Protein AF-A0AAE9WNN3-F1 (afdb_monomer_lite)

Radius of gyration: 41.86 Å; chains: 1; bounding box: 76×60×155 Å

pLDDT: mean 70.86, std 25.87, range [23.95, 97.44]

Structure (mmCIF, N/CA/C/O backbone):
data_AF-A0AAE9WNN3-F1
#
_entry.id   AF-A0AAE9WNN3-F1
#
loop_
_atom_site.group_PDB
_atom_site.id
_atom_site.type_symbol
_atom_site.label_atom_id
_atom_site.label_alt_id
_atom_site.label_comp_id
_atom_site.label_asym_id
_atom_site.label_entity_id
_atom_site.label_seq_id
_atom_site.pdbx_PDB_ins_code
_atom_site.Cartn_x
_atom_site.Cartn_y
_atom_site.Cartn_z
_atom_site.occupancy
_atom_site.B_iso_or_equiv
_atom_site.auth_seq_id
_atom_site.auth_comp_id
_atom_site.auth_asym_id
_atom_site.auth_atom_id
_atom_site.pdbx_PDB_model_num
ATOM 1 N N . MET A 1 1 ? -3.039 -11.427 8.415 1.00 37.22 1 MET A N 1
ATOM 2 C CA . MET A 1 1 ? -2.275 -11.198 7.172 1.00 37.22 1 MET A CA 1
ATOM 3 C C . MET A 1 1 ? -2.710 -12.258 6.182 1.00 37.22 1 MET A C 1
ATOM 5 O O . MET A 1 1 ? -2.437 -13.421 6.454 1.00 37.22 1 MET A O 1
ATOM 9 N N . PRO A 1 2 ? -3.462 -11.929 5.120 1.00 38.78 2 PRO A N 1
ATOM 10 C CA . PRO A 1 2 ? -3.625 -12.896 4.052 1.00 38.78 2 PRO A CA 1
ATOM 11 C C . PRO A 1 2 ? -2.229 -13.141 3.484 1.00 38.78 2 PRO A C 1
ATOM 13 O O . PRO A 1 2 ? -1.501 -12.186 3.206 1.00 38.78 2 PRO A O 1
ATOM 16 N N . GLU A 1 3 ? -1.847 -14.411 3.399 1.00 30.42 3 GLU A N 1
ATOM 17 C CA . GLU A 1 3 ? -0.660 -14.844 2.674 1.00 30.42 3 GLU A CA 1
ATOM 18 C C . GLU A 1 3 ? -0.606 -14.082 1.357 1.00 30.42 3 GLU A C 1
ATOM 20 O O . GLU A 1 3 ? -1.623 -13.949 0.665 1.00 30.42 3 GLU A O 1
ATOM 25 N N . SER A 1 4 ? 0.569 -13.538 1.067 1.00 36.25 4 SER A N 1
ATOM 26 C CA . SER A 1 4 ? 0.931 -12.876 -0.172 1.00 36.25 4 SER A CA 1
ATOM 27 C C . SER A 1 4 ? 0.688 -13.829 -1.341 1.00 36.25 4 SER A C 1
ATOM 29 O O . SER A 1 4 ? 1.598 -14.415 -1.919 1.00 36.25 4 SER A O 1
ATOM 31 N N . LYS A 1 5 ? -0.578 -13.938 -1.755 1.00 40.06 5 LYS A N 1
ATOM 32 C CA . LYS A 1 5 ? -0.954 -14.191 -3.134 1.00 40.06 5 LYS A CA 1
ATOM 33 C C . LYS A 1 5 ? -0.531 -12.941 -3.882 1.00 40.06 5 LYS A C 1
ATOM 35 O O . LYS A 1 5 ? -1.346 -12.069 -4.172 1.00 40.06 5 LYS A O 1
ATOM 40 N N . ILE A 1 6 ? 0.782 -12.867 -4.112 1.00 42.00 6 ILE A N 1
ATOM 41 C CA . ILE A 1 6 ? 1.395 -12.254 -5.281 1.00 42.00 6 ILE A CA 1
ATOM 42 C C . ILE A 1 6 ? 0.347 -12.396 -6.368 1.00 42.00 6 ILE A C 1
ATOM 44 O O . ILE A 1 6 ? -0.027 -13.528 -6.697 1.00 42.00 6 ILE A O 1
ATOM 48 N N . ILE A 1 7 ? -0.212 -11.276 -6.830 1.00 48.41 7 ILE A N 1
ATOM 49 C CA . ILE A 1 7 ? -1.030 -11.308 -8.035 1.00 48.41 7 ILE A CA 1
ATOM 50 C C . ILE A 1 7 ? -0.127 -12.009 -9.038 1.00 48.41 7 ILE A C 1
ATOM 52 O O . ILE A 1 7 ? 0.974 -11.526 -9.303 1.00 48.41 7 ILE A O 1
ATOM 56 N N . LEU A 1 8 ? -0.504 -13.231 -9.417 1.00 41.16 8 LEU A N 1
ATOM 57 C CA . LEU A 1 8 ? 0.360 -14.173 -10.107 1.00 41.16 8 LEU A CA 1
ATOM 58 C C . LEU A 1 8 ? 0.548 -13.656 -11.536 1.00 41.16 8 LEU A C 1
ATOM 60 O O . LEU A 1 8 ? -0.051 -14.150 -12.476 1.00 41.16 8 LEU A O 1
ATOM 64 N N . TRP A 1 9 ? 1.382 -12.632 -11.685 1.00 46.09 9 TRP A N 1
ATOM 65 C CA . TRP A 1 9 ? 1.934 -12.150 -12.945 1.00 46.09 9 TRP A CA 1
ATOM 66 C C . TRP A 1 9 ? 3.187 -12.950 -13.318 1.00 46.09 9 TRP A C 1
ATOM 68 O O . TRP A 1 9 ? 3.919 -12.598 -14.243 1.00 46.09 9 TRP A O 1
ATOM 78 N N . LYS A 1 10 ? 3.459 -14.044 -12.593 1.00 41.94 10 LYS A N 1
ATOM 79 C CA . LYS A 1 10 ? 4.465 -15.011 -13.002 1.00 41.94 10 LYS A CA 1
ATOM 80 C C . LYS A 1 10 ? 3.947 -15.790 -14.208 1.00 41.94 10 LYS A C 1
ATOM 82 O O . LYS A 1 10 ? 2.967 -16.515 -14.108 1.00 41.94 10 LYS A O 1
ATOM 87 N N . GLN A 1 11 ? 4.746 -15.675 -15.267 1.00 45.66 11 GLN A N 1
ATOM 88 C CA . GLN A 1 11 ? 4.836 -16.502 -16.470 1.00 45.66 11 GLN A CA 1
ATOM 89 C C . GLN A 1 11 ? 3.909 -16.157 -17.640 1.00 45.66 11 GLN A C 1
ATOM 91 O O . GLN A 1 11 ? 2.820 -16.693 -17.792 1.00 45.66 11 GLN A O 1
ATOM 96 N N . LYS A 1 12 ? 4.500 -15.471 -18.620 1.00 31.02 12 LYS A N 1
ATOM 97 C CA . LYS A 1 12 ? 5.012 -16.177 -19.802 1.00 31.02 12 LYS A CA 1
ATOM 98 C C . LYS A 1 12 ? 6.219 -15.422 -20.345 1.00 31.02 12 LYS A C 1
ATOM 100 O O . LYS A 1 12 ? 6.122 -14.250 -20.691 1.00 31.02 12 LYS A O 1
ATOM 105 N N . GLY A 1 13 ? 7.373 -16.083 -20.358 1.00 42.28 13 GLY A N 1
ATOM 106 C CA . GLY A 1 13 ? 8.464 -15.656 -21.216 1.00 42.28 13 GLY A CA 1
ATOM 107 C C . GLY A 1 13 ? 8.004 -15.854 -22.651 1.00 42.28 13 GLY A C 1
ATOM 108 O O . GLY A 1 13 ? 7.978 -16.980 -23.133 1.00 42.28 13 GLY A O 1
ATOM 109 N N . GLU A 1 14 ? 7.607 -14.775 -23.308 1.00 36.25 14 GLU A N 1
ATOM 110 C CA . GLU A 1 14 ? 7.556 -14.730 -24.761 1.00 36.25 14 GLU A CA 1
ATOM 111 C C . GLU A 1 14 ? 8.888 -14.153 -25.226 1.00 36.25 14 GLU A C 1
ATOM 113 O O . GLU A 1 14 ? 9.045 -12.961 -25.471 1.00 36.25 14 GLU A O 1
ATOM 118 N N . HIS A 1 15 ? 9.876 -15.045 -25.315 1.00 42.03 15 HIS A N 1
ATOM 119 C CA . HIS A 1 15 ? 10.872 -14.937 -26.369 1.00 42.03 15 HIS A CA 1
ATOM 120 C C . HIS A 1 15 ? 10.128 -15.106 -27.698 1.00 42.03 15 HIS A C 1
ATOM 122 O O . HIS A 1 15 ? 9.951 -16.218 -28.185 1.00 42.03 15 HIS A O 1
ATOM 128 N N . SER A 1 16 ? 9.632 -13.999 -28.237 1.00 40.62 16 SER A N 1
ATOM 129 C CA . SER A 1 16 ? 9.259 -13.860 -29.640 1.00 40.62 16 SER A CA 1
ATOM 130 C C . SER A 1 16 ? 9.224 -12.370 -29.954 1.00 40.62 16 SER A C 1
ATOM 132 O O . SER A 1 16 ? 8.192 -11.712 -29.856 1.00 40.62 16 SER A O 1
ATOM 134 N N . ASP A 1 17 ? 10.389 -11.825 -30.286 1.00 46.75 17 ASP A N 1
ATOM 135 C CA . ASP A 1 17 ? 10.541 -10.450 -30.771 1.00 46.75 17 ASP A CA 1
ATOM 136 C C . ASP A 1 17 ? 10.060 -10.274 -32.233 1.00 46.75 17 ASP A C 1
ATOM 138 O O . ASP A 1 17 ? 10.259 -9.207 -32.808 1.00 46.75 17 ASP A O 1
ATOM 142 N N . ASP A 1 18 ? 9.403 -11.271 -32.839 1.00 47.91 18 ASP A N 1
ATOM 143 C CA . ASP A 1 18 ? 9.311 -11.373 -34.304 1.00 47.91 18 ASP A CA 1
ATOM 144 C C . ASP A 1 18 ? 7.906 -11.225 -34.929 1.00 47.91 18 ASP A C 1
ATOM 146 O O . ASP A 1 18 ? 7.821 -11.297 -36.148 1.00 47.91 18 ASP A O 1
ATOM 150 N N . ASP A 1 19 ? 6.826 -10.958 -34.183 1.00 42.69 19 ASP A N 1
ATOM 151 C CA . ASP A 1 19 ? 5.477 -10.855 -34.789 1.00 42.69 19 ASP A CA 1
ATOM 152 C C . ASP A 1 19 ? 4.713 -9.594 -34.359 1.00 42.69 19 ASP A C 1
ATOM 154 O O . ASP A 1 19 ? 3.797 -9.628 -33.543 1.00 42.69 19 ASP A O 1
ATOM 158 N N . MET A 1 20 ? 5.099 -8.445 -34.915 1.00 44.50 20 MET A N 1
ATOM 159 C CA . MET A 1 20 ? 4.196 -7.301 -35.085 1.00 44.50 20 MET A CA 1
ATOM 160 C C . MET A 1 20 ? 4.591 -6.570 -36.369 1.00 44.50 20 MET A C 1
ATOM 162 O O . MET A 1 20 ? 5.612 -5.882 -36.409 1.00 44.50 20 MET A O 1
ATOM 166 N N . THR A 1 21 ? 3.783 -6.755 -37.412 1.00 45.88 21 THR A N 1
ATOM 167 C CA . THR A 1 21 ? 3.881 -6.093 -38.718 1.00 45.88 21 THR A CA 1
ATOM 168 C C . THR A 1 21 ? 3.960 -4.572 -38.566 1.00 45.88 21 THR A C 1
ATOM 170 O O . THR A 1 21 ? 3.219 -3.973 -37.788 1.00 45.88 21 THR A O 1
ATOM 173 N N . ASP A 1 22 ? 4.893 -3.953 -39.293 1.00 49.28 22 ASP A N 1
ATOM 174 C CA . ASP A 1 22 ? 5.225 -2.522 -39.198 1.00 49.28 22 ASP A CA 1
ATOM 175 C C . ASP A 1 22 ? 4.273 -1.611 -40.005 1.00 49.28 22 ASP A C 1
ATOM 177 O O . ASP A 1 22 ? 4.453 -0.391 -40.023 1.00 49.28 22 ASP A O 1
ATOM 181 N N . ASP A 1 23 ? 3.234 -2.183 -40.612 1.00 51.59 23 ASP A N 1
ATOM 182 C CA . ASP A 1 23 ? 2.330 -1.487 -41.523 1.00 51.59 23 ASP A CA 1
ATOM 183 C C . ASP A 1 23 ? 1.044 -1.069 -40.817 1.00 51.59 23 ASP A C 1
ATOM 185 O O . ASP A 1 23 ? 0.060 -1.796 -40.787 1.00 51.59 23 ASP A O 1
ATOM 189 N N . GLU A 1 24 ? 1.119 0.103 -40.198 1.00 47.78 24 GLU A N 1
ATOM 190 C CA . GLU A 1 24 ? 0.079 1.135 -40.120 1.00 47.78 24 GLU A CA 1
ATOM 191 C C . GLU A 1 24 ? 0.526 2.082 -39.012 1.00 47.78 24 GLU A C 1
ATOM 193 O O . GLU A 1 24 ? 0.551 1.699 -37.852 1.00 47.78 24 GLU A O 1
ATOM 198 N N . TYR A 1 25 ? 1.009 3.272 -39.367 1.00 45.59 25 TYR A N 1
ATOM 199 C CA . TYR A 1 25 ? 0.773 4.529 -38.643 1.00 45.59 25 TYR A CA 1
ATOM 200 C C . TYR A 1 25 ? 1.634 5.626 -39.277 1.00 45.59 25 TYR A C 1
ATOM 202 O O . TYR A 1 25 ? 2.859 5.658 -39.103 1.00 45.59 25 TYR A O 1
ATOM 210 N N . SER A 1 26 ? 0.955 6.511 -40.007 1.00 50.31 26 SER A N 1
ATOM 211 C CA . SER A 1 26 ? 1.436 7.834 -40.395 1.00 50.31 26 SER A CA 1
ATOM 212 C C . SER A 1 26 ? 1.225 8.764 -39.200 1.00 50.31 26 SER A C 1
ATOM 214 O O . SER A 1 26 ? 0.085 9.093 -38.892 1.00 50.31 26 SER A O 1
ATOM 216 N N . ASP A 1 27 ? 2.302 9.133 -38.505 1.00 42.81 27 ASP A N 1
ATOM 217 C CA . ASP A 1 27 ? 2.284 10.181 -37.474 1.00 42.81 27 ASP A CA 1
ATOM 218 C C . ASP A 1 27 ? 2.856 11.459 -38.100 1.00 42.81 27 ASP A C 1
ATOM 220 O O . ASP A 1 27 ? 4.075 11.615 -38.215 1.00 42.81 27 ASP A O 1
ATOM 224 N N . GLU A 1 28 ? 1.966 12.363 -38.504 1.00 45.06 28 GLU A N 1
ATOM 225 C CA . GLU A 1 28 ? 2.251 13.795 -38.530 1.00 45.06 28 GLU A CA 1
ATOM 226 C C . GLU A 1 28 ? 1.996 14.328 -37.118 1.00 45.06 28 GLU A C 1
ATOM 228 O O . GLU A 1 28 ? 0.873 14.698 -36.807 1.00 45.06 28 GLU A O 1
ATOM 233 N N . GLU A 1 29 ? 3.012 14.355 -36.252 1.00 40.06 29 GLU A N 1
ATOM 234 C CA . GLU A 1 29 ? 3.011 15.310 -35.139 1.00 40.06 29 GLU A CA 1
ATOM 235 C C . GLU A 1 29 ? 4.396 15.931 -34.943 1.00 40.06 29 GLU A C 1
ATOM 237 O O . GLU A 1 29 ? 5.437 15.272 -34.846 1.00 40.06 29 GLU A O 1
ATOM 242 N N . GLU A 1 30 ? 4.339 17.255 -34.954 1.00 38.00 30 GLU A N 1
ATOM 243 C CA . GLU A 1 30 ? 5.387 18.254 -34.990 1.00 38.00 30 GLU A CA 1
ATOM 244 C C . GLU A 1 30 ? 6.119 18.326 -33.640 1.00 38.00 30 GLU A C 1
ATOM 246 O O . GLU A 1 30 ? 5.523 18.337 -32.562 1.00 38.00 30 GLU A O 1
ATOM 251 N N . TYR A 1 31 ? 7.450 18.336 -33.691 1.00 38.28 31 TYR A N 1
ATOM 252 C CA . TYR A 1 31 ? 8.300 18.468 -32.513 1.00 38.28 31 TYR A CA 1
ATOM 253 C C . TYR A 1 31 ? 8.299 19.921 -32.023 1.00 38.28 31 TYR A C 1
ATOM 255 O O . TYR A 1 31 ? 9.029 20.746 -32.570 1.00 38.28 31 TYR A O 1
ATOM 263 N N . ASN A 1 32 ? 7.590 20.211 -30.933 1.00 31.86 32 ASN A N 1
ATOM 264 C CA . ASN A 1 32 ? 7.897 21.389 -30.123 1.00 31.86 32 ASN A CA 1
ATOM 265 C C . ASN A 1 32 ? 9.120 21.086 -29.247 1.00 31.86 32 ASN A C 1
ATOM 267 O O . ASN A 1 32 ? 9.051 20.345 -28.265 1.00 31.86 32 ASN A O 1
ATOM 271 N N . ASN A 1 33 ? 10.265 21.629 -29.664 1.00 42.62 33 ASN A N 1
ATOM 272 C CA . ASN A 1 33 ? 11.444 21.794 -28.823 1.00 42.62 33 ASN A CA 1
ATOM 273 C C . ASN A 1 33 ? 11.214 23.016 -27.933 1.00 42.62 33 ASN A C 1
ATOM 275 O O . ASN A 1 33 ? 11.312 24.133 -28.430 1.00 42.62 33 ASN A O 1
ATOM 279 N N . GLU A 1 34 ? 10.993 22.816 -26.637 1.00 36.84 34 GLU A N 1
ATOM 280 C CA . GLU A 1 34 ? 11.201 23.881 -25.658 1.00 36.84 34 GLU A CA 1
ATOM 281 C C . GLU A 1 34 ? 12.111 23.403 -24.520 1.00 36.84 34 GLU A C 1
ATOM 283 O O . GLU A 1 34 ? 11.857 22.408 -23.840 1.00 36.84 34 GLU A O 1
ATOM 288 N N . GLU A 1 35 ? 13.198 24.168 -24.415 1.00 34.19 35 GLU A N 1
ATOM 289 C CA . GLU A 1 35 ? 13.998 24.512 -23.242 1.00 34.19 35 GLU A CA 1
ATOM 290 C C . GLU A 1 35 ? 14.939 23.462 -22.632 1.00 34.19 35 GLU A C 1
ATOM 292 O O . GLU A 1 35 ? 14.632 22.685 -21.724 1.00 34.19 35 GLU A O 1
ATOM 297 N N . ASP A 1 36 ? 16.183 23.566 -23.115 1.00 40.50 36 ASP A N 1
ATOM 298 C CA . ASP A 1 36 ? 17.403 23.408 -22.331 1.00 40.50 36 ASP A CA 1
ATOM 299 C C . ASP A 1 36 ? 17.284 24.120 -20.974 1.00 40.50 36 ASP A C 1
ATOM 301 O O . ASP A 1 36 ? 17.241 25.344 -20.876 1.00 40.50 36 ASP A O 1
ATOM 305 N N . SER A 1 37 ? 17.318 23.328 -19.908 1.00 36.72 37 SER A N 1
ATOM 306 C CA . SER A 1 37 ? 17.833 23.765 -18.617 1.00 36.72 37 SER A CA 1
ATOM 307 C C . SER A 1 37 ? 18.947 22.797 -18.239 1.00 36.72 37 SER A C 1
ATOM 309 O O . SER A 1 37 ? 18.719 21.623 -17.919 1.00 36.72 37 SER A O 1
ATOM 311 N N . GLU A 1 38 ? 20.173 23.293 -18.380 1.00 35.81 38 GLU A N 1
ATOM 312 C CA . GLU A 1 38 ? 21.396 22.670 -17.902 1.00 35.81 38 GLU A CA 1
ATOM 313 C C . GLU A 1 38 ? 21.318 22.540 -16.377 1.00 35.81 38 GLU A C 1
ATOM 315 O O . GLU A 1 38 ? 21.433 23.513 -15.643 1.00 35.81 38 GLU A O 1
ATOM 320 N N . ASN A 1 39 ? 21.120 21.315 -15.895 1.00 31.59 39 ASN A N 1
ATOM 321 C CA . ASN A 1 39 ? 21.570 20.924 -14.566 1.00 31.59 39 ASN A CA 1
ATOM 322 C C . ASN A 1 39 ? 22.579 19.796 -14.770 1.00 31.59 39 ASN A C 1
ATOM 324 O O . ASN A 1 39 ? 22.235 18.612 -14.852 1.00 31.59 39 ASN A O 1
ATOM 328 N N . GLU A 1 40 ? 23.828 20.212 -14.950 1.00 32.34 40 GLU A N 1
ATOM 329 C CA . GLU A 1 40 ? 25.012 19.369 -14.921 1.00 32.34 40 GLU A CA 1
ATOM 330 C C . GLU A 1 40 ? 25.217 18.913 -13.471 1.00 32.34 40 GLU A C 1
ATOM 332 O O . GLU A 1 40 ? 25.588 19.692 -12.600 1.00 32.34 40 GLU A O 1
ATOM 337 N N . TYR A 1 41 ? 24.892 17.652 -13.187 1.00 33.34 41 TYR A N 1
ATOM 338 C CA . TYR A 1 41 ? 25.279 17.014 -11.932 1.00 33.34 41 TYR A CA 1
ATOM 339 C C . TYR A 1 41 ? 26.621 16.327 -12.185 1.00 33.34 41 TYR A C 1
ATOM 341 O O . TYR A 1 41 ? 26.678 15.304 -12.876 1.00 33.34 41 TYR A O 1
ATOM 349 N N . THR A 1 42 ? 27.696 16.938 -11.694 1.00 32.66 42 THR A N 1
ATOM 350 C CA . THR A 1 42 ? 29.038 16.358 -11.654 1.00 32.66 42 THR A CA 1
ATOM 351 C C . THR A 1 42 ? 29.102 15.293 -10.562 1.00 32.66 42 THR A C 1
ATOM 353 O O . THR A 1 42 ? 28.654 15.504 -9.439 1.00 32.66 42 THR A O 1
ATOM 356 N N . ASP A 1 43 ? 29.620 14.125 -10.929 1.00 33.59 43 ASP A N 1
ATOM 357 C CA . ASP A 1 43 ? 29.917 13.014 -10.026 1.00 33.59 43 ASP A CA 1
ATOM 358 C C . ASP A 1 43 ? 31.319 13.277 -9.448 1.00 33.59 43 ASP A C 1
ATOM 360 O O . ASP A 1 43 ? 32.318 13.162 -10.164 1.00 33.59 43 ASP A O 1
ATOM 364 N N . ASP A 1 44 ? 31.378 13.743 -8.199 1.00 31.97 44 ASP A N 1
ATOM 365 C CA . ASP A 1 44 ? 32.619 14.037 -7.479 1.00 31.97 44 ASP A CA 1
ATOM 366 C C . ASP A 1 44 ? 33.314 12.737 -7.045 1.00 31.97 44 ASP A C 1
ATOM 368 O O . ASP A 1 44 ? 32.885 12.089 -6.093 1.00 31.97 44 ASP A O 1
ATOM 372 N N . GLU A 1 45 ? 34.440 12.397 -7.685 1.00 34.78 45 GLU A N 1
ATOM 373 C CA . GLU A 1 45 ? 35.505 11.600 -7.056 1.00 34.78 45 GLU A CA 1
ATOM 374 C C . GLU A 1 45 ? 36.883 11.865 -7.718 1.00 34.78 45 GLU A C 1
ATOM 376 O O . GLU A 1 45 ? 37.245 11.269 -8.730 1.00 34.78 45 GLU A O 1
ATOM 381 N N . ILE A 1 46 ? 37.603 12.842 -7.143 1.00 31.89 46 ILE A N 1
ATOM 382 C CA . ILE A 1 46 ? 39.054 12.913 -6.842 1.00 31.89 46 ILE A CA 1
ATOM 383 C C . ILE A 1 46 ? 40.055 12.391 -7.906 1.00 31.89 46 ILE A C 1
ATOM 385 O O . ILE A 1 46 ? 40.222 11.183 -8.042 1.00 31.89 46 ILE A O 1
ATOM 389 N N . THR A 1 47 ? 40.836 13.296 -8.528 1.00 32.00 47 THR A N 1
ATOM 390 C CA . THR A 1 47 ? 42.235 13.616 -8.120 1.00 32.00 47 THR A CA 1
ATOM 391 C C . THR A 1 47 ? 42.735 14.916 -8.769 1.00 32.00 47 THR A C 1
ATOM 393 O O . THR A 1 47 ? 42.625 15.112 -9.979 1.00 32.00 47 THR A O 1
ATOM 396 N N . GLU A 1 48 ? 43.325 15.784 -7.945 1.00 33.03 48 GLU A N 1
ATOM 397 C CA . GLU A 1 48 ? 44.188 16.901 -8.339 1.00 33.03 48 GLU A CA 1
ATOM 398 C C . GLU A 1 48 ? 45.410 16.397 -9.126 1.00 33.03 48 GLU A C 1
ATOM 400 O O . GLU A 1 48 ? 45.988 15.370 -8.773 1.00 33.03 48 GLU A O 1
ATOM 405 N N . GLN A 1 49 ? 45.822 17.115 -10.175 1.00 27.61 49 GLN A N 1
ATOM 406 C CA . GLN A 1 49 ? 47.051 17.928 -10.196 1.00 27.61 49 GLN A CA 1
ATOM 407 C C . GLN A 1 49 ? 47.490 18.240 -11.646 1.00 27.61 49 GLN A C 1
ATOM 409 O O . GLN A 1 49 ? 47.432 17.402 -12.541 1.00 27.61 49 GLN A O 1
ATOM 414 N N . ASP A 1 50 ? 47.990 19.465 -11.801 1.00 28.62 50 ASP A N 1
ATOM 415 C CA . ASP A 1 50 ? 48.916 19.966 -12.822 1.00 28.62 50 ASP A CA 1
ATOM 416 C C . ASP A 1 50 ? 48.422 20.502 -14.183 1.00 28.62 50 ASP A C 1
ATOM 418 O O . ASP A 1 50 ? 48.314 19.822 -15.197 1.00 28.62 50 ASP A O 1
ATOM 422 N N . THR A 1 51 ? 48.163 21.815 -14.140 1.00 26.92 51 THR A N 1
ATOM 423 C CA . THR A 1 51 ? 48.940 22.902 -14.772 1.00 26.92 51 THR A CA 1
ATOM 424 C C . THR A 1 51 ? 49.177 22.949 -16.296 1.00 26.92 51 THR A C 1
ATOM 426 O O . THR A 1 51 ? 49.703 22.044 -16.932 1.00 26.92 51 THR A O 1
ATOM 429 N N . ARG A 1 52 ? 48.951 24.186 -16.779 1.00 30.75 52 ARG A N 1
ATOM 430 C CA . ARG A 1 52 ? 49.608 24.936 -17.870 1.00 30.75 52 ARG A CA 1
ATOM 431 C C . ARG A 1 52 ? 49.002 24.939 -19.282 1.00 30.75 52 ARG A C 1
ATOM 433 O O . ARG A 1 52 ? 49.139 24.019 -20.073 1.00 30.75 52 ARG A O 1
ATOM 440 N N . GLU A 1 53 ? 48.430 26.116 -19.552 1.00 26.27 53 GLU A N 1
ATOM 441 C CA . GLU A 1 53 ? 48.868 27.082 -20.575 1.00 26.27 53 GLU A CA 1
ATOM 442 C C . GLU A 1 53 ? 48.661 26.752 -22.065 1.00 26.27 53 GLU A C 1
ATOM 444 O O . GLU A 1 53 ? 49.386 25.994 -22.696 1.00 26.27 53 GLU A O 1
ATOM 449 N N . ASP A 1 54 ? 47.740 27.547 -22.616 1.00 25.83 54 ASP A N 1
ATOM 450 C CA . ASP A 1 54 ? 47.967 28.472 -23.728 1.00 25.83 54 ASP A CA 1
ATOM 451 C C . ASP A 1 54 ? 47.843 28.038 -25.200 1.00 25.83 54 ASP A C 1
ATOM 453 O O . ASP A 1 54 ? 48.559 27.199 -25.735 1.00 25.83 54 ASP A O 1
ATOM 457 N N . LYS A 1 55 ? 47.044 28.891 -25.864 1.00 30.23 55 LYS A N 1
ATOM 458 C CA . LYS A 1 55 ? 47.151 29.425 -27.233 1.00 30.23 55 LYS A CA 1
ATOM 459 C C . LYS A 1 55 ? 46.453 28.659 -28.362 1.00 30.23 55 LYS A C 1
ATOM 461 O O . LYS A 1 55 ? 46.972 27.740 -28.978 1.00 30.23 55 LYS A O 1
ATOM 466 N N . ASN A 1 56 ? 45.267 29.189 -28.682 1.00 27.75 56 ASN A N 1
ATOM 467 C CA . ASN A 1 56 ? 44.931 29.817 -29.969 1.00 27.75 56 ASN A CA 1
ATOM 468 C C . ASN A 1 56 ? 45.726 29.351 -31.201 1.00 27.75 56 ASN A C 1
ATOM 470 O O . ASN A 1 56 ? 46.910 29.649 -31.295 1.00 27.75 56 ASN A O 1
ATOM 474 N N . LEU A 1 57 ? 45.019 28.886 -32.238 1.00 28.98 57 LEU A N 1
ATOM 475 C CA . LEU A 1 57 ? 44.991 29.601 -33.522 1.00 28.98 57 LEU A CA 1
ATOM 476 C C . LEU A 1 57 ? 43.823 29.124 -34.408 1.00 28.98 57 LEU A C 1
ATOM 478 O O . LEU A 1 57 ? 43.665 27.944 -34.708 1.00 28.98 57 LEU A O 1
ATOM 482 N N . ILE A 1 58 ? 42.999 30.091 -34.810 1.00 27.12 58 ILE A N 1
ATOM 483 C CA . ILE A 1 58 ? 41.939 30.009 -35.821 1.00 27.12 58 ILE A CA 1
ATOM 484 C C . ILE A 1 58 ? 42.529 30.377 -37.195 1.00 27.12 58 ILE A C 1
ATOM 486 O O . ILE A 1 58 ? 43.513 31.109 -37.264 1.00 27.12 58 ILE A O 1
ATOM 490 N N . SER A 1 59 ? 41.801 29.979 -38.249 1.00 26.45 59 SER A N 1
ATOM 491 C CA . SER A 1 59 ? 41.757 30.478 -39.645 1.00 26.45 59 SER A CA 1
ATOM 492 C C . SER A 1 59 ? 42.533 29.631 -40.665 1.00 26.45 59 SER A C 1
ATOM 494 O O . SER A 1 59 ? 43.726 29.410 -40.529 1.00 26.45 59 SER A O 1
ATOM 496 N N . LYS A 1 60 ? 41.819 28.920 -41.563 1.00 25.03 60 LYS A N 1
ATOM 497 C CA . LYS A 1 60 ? 41.299 29.372 -42.887 1.00 25.03 60 LYS A CA 1
ATOM 498 C C . LYS A 1 60 ? 42.482 29.742 -43.804 1.00 25.03 60 LYS A C 1
ATOM 500 O O . LYS A 1 60 ? 43.349 30.491 -43.402 1.00 25.03 60 LYS A O 1
ATOM 505 N N . THR A 1 61 ? 42.609 29.303 -45.055 1.00 23.95 61 THR A N 1
ATOM 506 C CA . THR A 1 61 ? 41.612 29.170 -46.128 1.00 23.95 61 THR A CA 1
ATOM 507 C C . THR A 1 61 ? 42.311 28.654 -47.396 1.00 23.95 61 THR A C 1
ATOM 509 O O . THR A 1 61 ? 43.526 28.787 -47.516 1.00 23.95 61 THR A O 1
ATOM 512 N N . SER A 1 62 ? 41.491 28.296 -48.397 1.00 24.14 62 SER A N 1
ATOM 513 C CA . SER A 1 62 ? 41.790 28.292 -49.846 1.00 24.14 62 SER A CA 1
ATOM 514 C C . SER A 1 62 ? 42.482 27.015 -50.368 1.00 24.14 62 SER A C 1
ATOM 516 O O . SER A 1 62 ? 43.278 26.414 -49.670 1.00 24.14 62 SER A O 1
ATOM 518 N N . SER A 1 63 ? 42.249 26.503 -51.577 1.00 24.91 63 SER A N 1
ATOM 519 C CA . SER A 1 63 ? 41.373 26.894 -52.681 1.00 24.91 63 SER A CA 1
ATOM 520 C C . SER A 1 63 ? 41.512 25.841 -53.799 1.00 24.91 63 SER A C 1
ATOM 522 O O . SER A 1 63 ? 42.621 25.522 -54.213 1.00 24.91 63 SER A O 1
ATOM 524 N N . SER A 1 64 ? 40.373 25.455 -54.382 1.00 25.61 64 SER A N 1
ATOM 525 C CA . SER A 1 64 ? 40.159 25.194 -55.818 1.00 25.61 64 SER A CA 1
ATOM 526 C C . SER A 1 64 ? 40.508 23.847 -56.486 1.00 25.61 64 SER A C 1
ATOM 528 O O . SER A 1 64 ? 41.579 23.278 -56.326 1.00 25.61 64 SER A O 1
ATOM 530 N N . LYS A 1 65 ? 39.586 23.518 -57.413 1.00 28.53 65 LYS A N 1
ATOM 531 C CA . LYS A 1 65 ? 39.744 22.882 -58.740 1.00 28.53 65 LYS A CA 1
ATOM 532 C C . LYS A 1 65 ? 39.488 21.369 -58.909 1.00 28.53 65 LYS A C 1
ATOM 534 O O . LYS A 1 65 ? 40.390 20.564 -59.046 1.00 28.53 65 LYS A O 1
ATOM 539 N N . SER A 1 66 ? 38.203 21.090 -59.166 1.00 25.44 66 SER A N 1
ATOM 540 C CA . SER A 1 66 ? 37.638 20.760 -60.498 1.00 25.44 66 SER A CA 1
ATOM 541 C C . SER A 1 66 ? 37.738 19.342 -61.102 1.00 25.44 66 SER A C 1
ATOM 543 O O . SER A 1 66 ? 38.817 18.782 -61.225 1.00 25.44 66 SER A O 1
ATOM 545 N N . LYS A 1 67 ? 36.588 18.960 -61.700 1.00 29.25 67 LYS A N 1
ATOM 546 C CA . LYS A 1 67 ? 36.311 18.043 -62.840 1.00 29.25 67 LYS A CA 1
ATOM 547 C C . LYS A 1 67 ? 35.868 16.593 -62.555 1.00 29.25 67 LYS A C 1
ATOM 549 O O . LYS A 1 67 ? 36.647 15.657 -62.579 1.00 29.25 67 LYS A O 1
ATOM 554 N N . LYS A 1 68 ? 34.542 16.445 -62.413 1.00 25.98 68 LYS A N 1
ATOM 555 C CA . LYS A 1 68 ? 33.588 15.783 -63.342 1.00 25.98 68 LYS A CA 1
ATOM 556 C C . LYS A 1 68 ? 34.145 14.693 -64.284 1.00 25.98 68 LYS A C 1
ATOM 558 O O . LYS A 1 68 ? 34.863 15.033 -65.214 1.00 25.98 68 LYS A O 1
ATOM 563 N N . THR A 1 69 ? 33.621 13.467 -64.178 1.00 26.41 69 THR A N 1
ATOM 564 C CA . THR A 1 69 ? 33.094 12.677 -65.314 1.00 26.41 69 THR A CA 1
ATOM 565 C C . THR A 1 69 ? 32.005 11.708 -64.836 1.00 26.41 69 THR A C 1
ATOM 567 O O . THR A 1 69 ? 32.029 11.209 -63.717 1.00 26.41 69 THR A O 1
ATOM 570 N N . VAL A 1 70 ? 31.014 11.538 -65.706 1.00 27.70 70 VAL A N 1
ATOM 571 C CA . VAL A 1 70 ? 29.808 10.708 -65.624 1.00 27.70 70 VAL A CA 1
ATOM 572 C C . VAL A 1 70 ? 29.988 9.569 -66.628 1.00 27.70 70 VAL A C 1
ATOM 574 O O . VAL A 1 70 ? 30.472 9.847 -67.722 1.00 27.70 70 VAL A O 1
ATOM 577 N N . SER A 1 71 ? 29.546 8.349 -66.308 1.00 26.95 71 SER A N 1
ATOM 578 C CA . SER A 1 71 ? 28.910 7.428 -67.273 1.00 26.95 71 SER A CA 1
ATOM 579 C C . SER A 1 71 ? 28.205 6.302 -66.488 1.00 26.95 71 SER A C 1
ATOM 581 O O . SER A 1 71 ? 28.876 5.646 -65.701 1.00 26.95 71 SER A O 1
ATOM 583 N N . THR A 1 72 ? 26.868 6.151 -66.438 1.00 26.52 72 THR A N 1
ATOM 584 C CA . THR A 1 72 ? 25.920 5.579 -67.440 1.00 26.52 72 THR A CA 1
ATOM 585 C C . THR A 1 72 ? 26.415 4.273 -68.074 1.00 26.52 72 THR A C 1
ATOM 587 O O . THR A 1 72 ? 27.554 4.230 -68.516 1.00 26.52 72 THR A O 1
ATOM 590 N N . ASN A 1 73 ? 25.657 3.190 -68.258 1.00 27.61 73 ASN A N 1
ATOM 591 C CA . ASN A 1 73 ? 24.271 2.783 -67.989 1.00 27.61 73 ASN A CA 1
ATOM 592 C C . ASN A 1 73 ? 24.142 1.320 -68.505 1.00 27.61 73 ASN A C 1
ATOM 594 O O . ASN A 1 73 ? 25.034 0.855 -69.215 1.00 27.61 73 ASN A O 1
ATOM 598 N N . ASN A 1 74 ? 22.962 0.722 -68.288 1.00 31.56 74 ASN A N 1
ATOM 599 C CA . ASN A 1 74 ? 22.308 -0.340 -69.079 1.00 31.56 74 ASN A CA 1
ATOM 600 C C . ASN A 1 74 ? 22.559 -1.794 -68.657 1.00 31.56 74 ASN A C 1
ATOM 602 O O . ASN A 1 74 ? 23.670 -2.163 -68.311 1.00 31.56 74 ASN A O 1
ATOM 606 N N . ASP A 1 75 ? 21.633 -2.732 -68.836 1.00 26.81 75 ASP A N 1
ATOM 607 C CA . ASP A 1 75 ? 20.161 -2.790 -68.859 1.00 26.81 75 ASP A CA 1
ATOM 608 C C . ASP A 1 75 ? 19.833 -4.285 -69.107 1.00 26.81 75 ASP A C 1
ATOM 610 O O . ASP A 1 75 ? 20.662 -5.010 -69.656 1.00 26.81 75 ASP A O 1
ATOM 614 N N . LYS A 1 76 ? 18.584 -4.682 -68.840 1.00 29.42 76 LYS A N 1
ATOM 615 C CA . LYS A 1 76 ? 17.821 -5.732 -69.559 1.00 29.42 76 LYS A CA 1
ATOM 616 C C . LYS A 1 76 ? 17.927 -7.248 -69.238 1.00 29.42 76 LYS A C 1
ATOM 618 O O . LYS A 1 76 ? 18.744 -7.988 -69.768 1.00 29.42 76 LYS A O 1
ATOM 623 N N . THR A 1 77 ? 16.877 -7.682 -68.519 1.00 26.59 77 THR A N 1
ATOM 624 C CA . THR A 1 77 ? 15.756 -8.587 -68.927 1.00 26.59 77 THR A CA 1
ATOM 625 C C . THR A 1 77 ? 15.879 -10.117 -69.079 1.00 26.59 77 THR A C 1
ATOM 627 O O . THR A 1 77 ? 16.670 -10.622 -69.864 1.00 26.59 77 THR A O 1
ATOM 630 N N . SER A 1 78 ? 14.814 -10.755 -68.541 1.00 27.06 78 SER A N 1
ATOM 631 C CA . SER A 1 78 ? 13.990 -11.872 -69.079 1.00 27.06 78 SER A CA 1
ATOM 632 C C . SER A 1 78 ? 14.382 -13.314 -68.699 1.00 27.06 78 SER A C 1
ATOM 634 O O . SER A 1 78 ? 15.403 -13.813 -69.157 1.00 27.06 78 SER A O 1
ATOM 636 N N . SER A 1 79 ? 13.596 -13.966 -67.820 1.00 27.44 79 SER A N 1
ATOM 637 C CA . SER A 1 79 ? 12.588 -15.030 -68.130 1.00 27.44 79 SER A CA 1
ATOM 638 C C . SER A 1 79 ? 13.201 -16.423 -67.844 1.00 27.44 79 SER A C 1
ATOM 640 O O . SER A 1 79 ? 14.384 -16.601 -68.072 1.00 27.44 79 SER A O 1
ATOM 642 N N . ASP A 1 80 ? 12.573 -17.489 -67.338 1.00 27.23 80 ASP A N 1
ATOM 643 C CA . ASP A 1 80 ? 11.184 -17.885 -67.108 1.00 27.23 80 ASP A CA 1
ATOM 644 C C . ASP A 1 80 ? 11.185 -19.236 -66.321 1.00 27.23 80 ASP A C 1
ATOM 646 O O . ASP A 1 80 ? 12.183 -19.956 -66.358 1.00 27.23 80 ASP A O 1
ATOM 650 N N . LYS A 1 81 ? 10.026 -19.627 -65.759 1.00 36.47 81 LYS A N 1
ATOM 651 C CA . LYS A 1 81 ? 9.539 -21.010 -65.450 1.00 36.47 81 LYS A CA 1
ATOM 652 C C . LYS A 1 81 ? 9.910 -21.755 -64.141 1.00 36.47 81 LYS A C 1
ATOM 654 O O . LYS A 1 81 ? 10.938 -22.403 -64.005 1.00 36.47 81 LYS A O 1
ATOM 659 N N . ASN A 1 82 ? 8.896 -21.794 -63.265 1.00 30.81 82 ASN A N 1
ATOM 660 C CA . ASN A 1 82 ? 8.194 -22.960 -62.688 1.00 30.81 82 ASN A CA 1
ATOM 661 C C . ASN A 1 82 ? 8.956 -24.256 -62.345 1.00 30.81 82 ASN A C 1
ATOM 663 O O . ASN A 1 82 ? 9.361 -25.014 -63.223 1.00 30.81 82 ASN A O 1
ATOM 667 N N . GLY A 1 83 ? 8.896 -24.625 -61.059 1.00 28.16 83 GLY A N 1
ATOM 668 C CA . GLY A 1 83 ? 9.144 -25.986 -60.580 1.00 28.16 83 GLY A CA 1
ATOM 669 C C . GLY A 1 83 ? 8.896 -26.142 -59.078 1.00 28.16 83 GLY A C 1
ATOM 670 O O . GLY A 1 83 ? 9.829 -26.091 -58.285 1.00 28.16 83 GLY A O 1
ATOM 671 N N . SER A 1 84 ? 7.638 -26.340 -58.668 1.00 31.86 84 SER A N 1
ATOM 672 C CA . SER A 1 84 ? 7.293 -26.801 -57.317 1.00 31.86 84 SER A CA 1
ATOM 673 C C . SER A 1 84 ? 7.944 -28.154 -57.022 1.00 31.86 84 SER A C 1
ATOM 675 O O . SER A 1 84 ? 7.706 -29.104 -57.767 1.00 31.86 84 SER A O 1
ATOM 677 N N . LYS A 1 85 ? 8.656 -28.266 -55.891 1.00 31.88 85 LYS A N 1
ATOM 678 C CA . LYS A 1 85 ? 8.456 -29.314 -54.867 1.00 31.88 85 LYS A CA 1
ATOM 679 C C . LYS A 1 85 ? 9.479 -29.217 -53.730 1.00 31.88 85 LYS A C 1
ATOM 681 O O . LYS A 1 85 ? 10.664 -29.012 -53.950 1.00 31.88 85 LYS A O 1
ATOM 686 N N . SER A 1 86 ? 8.968 -29.533 -52.540 1.00 34.00 86 SER A N 1
ATOM 687 C CA . SER A 1 86 ? 9.671 -29.898 -51.306 1.00 34.00 86 SER A CA 1
ATOM 688 C C . SER A 1 86 ? 10.022 -28.754 -50.350 1.00 34.00 86 SER A C 1
ATOM 690 O O . SER A 1 86 ? 11.150 -28.273 -50.271 1.00 34.00 86 SER A O 1
ATOM 692 N N . SER A 1 87 ? 9.021 -28.376 -49.550 1.00 36.12 87 SER A N 1
ATOM 693 C CA . SER A 1 87 ? 9.199 -27.689 -48.275 1.00 36.12 87 SER A CA 1
ATOM 694 C C . SER A 1 87 ? 9.860 -28.637 -47.269 1.00 36.12 87 SER A C 1
ATOM 696 O O . SER A 1 87 ? 9.197 -29.280 -46.454 1.00 36.12 87 SER A O 1
ATOM 698 N N . VAL A 1 88 ? 11.185 -28.719 -47.308 1.00 35.41 88 VAL A N 1
ATOM 699 C CA . VAL A 1 88 ? 11.953 -29.054 -46.112 1.00 35.41 88 VAL A CA 1
ATOM 700 C C . VAL A 1 88 ? 12.160 -27.726 -45.402 1.00 35.41 88 VAL A C 1
ATOM 702 O O . VAL A 1 88 ? 12.997 -26.925 -45.812 1.00 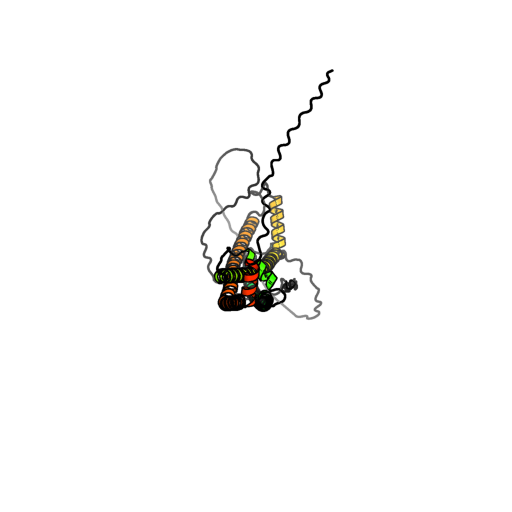35.41 88 VAL A O 1
ATOM 705 N N . ILE A 1 89 ? 11.347 -27.454 -44.378 1.00 37.69 89 ILE A N 1
ATOM 706 C CA . ILE A 1 89 ? 11.596 -26.355 -43.441 1.00 37.69 89 ILE A CA 1
ATOM 707 C C . ILE A 1 89 ? 12.874 -26.736 -42.695 1.00 37.69 89 ILE A C 1
ATOM 709 O O . ILE A 1 89 ? 12.853 -27.331 -41.620 1.00 37.69 89 ILE A O 1
ATOM 713 N N . SER A 1 90 ? 14.021 -26.439 -43.303 1.00 38.16 90 SER A N 1
ATOM 714 C CA . SER A 1 90 ? 15.252 -26.286 -42.559 1.00 38.16 90 SER A CA 1
ATOM 715 C C . SER A 1 90 ? 14.972 -25.174 -41.561 1.00 38.16 90 SER A C 1
ATOM 717 O O . SER A 1 90 ? 14.718 -24.037 -41.963 1.00 38.16 90 SER A O 1
ATOM 719 N N . LEU A 1 91 ? 14.986 -25.507 -40.271 1.00 43.97 91 LEU A N 1
ATOM 720 C CA . LEU A 1 91 ? 15.193 -24.546 -39.198 1.00 43.97 91 LEU A CA 1
ATOM 721 C C . LEU A 1 91 ? 16.528 -23.848 -39.476 1.00 43.97 91 LEU A C 1
ATOM 723 O O . LEU A 1 91 ? 17.578 -24.217 -38.951 1.00 43.97 91 LEU A O 1
ATOM 727 N N . ILE A 1 92 ? 16.485 -22.840 -40.347 1.00 38.72 92 ILE A N 1
ATOM 728 C CA . ILE A 1 92 ? 17.492 -21.804 -40.427 1.00 38.72 92 ILE A CA 1
ATOM 729 C C . ILE A 1 92 ? 17.381 -21.142 -39.064 1.00 38.72 92 ILE A C 1
ATOM 731 O O . ILE A 1 92 ? 16.508 -20.310 -38.829 1.00 38.72 92 ILE A O 1
ATOM 735 N N . LYS A 1 93 ? 18.235 -21.570 -38.129 1.00 44.12 93 LYS A N 1
ATOM 736 C CA . LYS A 1 93 ? 18.603 -20.746 -36.986 1.00 44.12 93 LYS A CA 1
ATOM 737 C C . LYS A 1 93 ? 19.046 -19.425 -37.603 1.00 44.12 93 LYS A C 1
ATOM 739 O O . LYS A 1 93 ? 20.157 -19.351 -38.131 1.00 44.12 93 LYS A O 1
ATOM 744 N N . LYS A 1 94 ? 18.141 -18.437 -37.646 1.00 42.41 94 LYS A N 1
ATOM 745 C CA . LYS A 1 94 ? 18.458 -17.077 -38.076 1.00 42.41 94 LYS A CA 1
ATOM 746 C C . LYS A 1 94 ? 19.731 -16.722 -37.312 1.00 42.41 94 LYS A C 1
ATOM 748 O O . LYS A 1 94 ? 19.748 -16.783 -36.082 1.00 42.41 94 LYS A O 1
ATOM 753 N N . LYS A 1 95 ? 20.825 -16.457 -38.034 1.00 40.38 95 LYS A N 1
ATOM 754 C CA . LYS A 1 95 ? 22.007 -15.833 -37.429 1.00 40.38 95 LYS A CA 1
ATOM 755 C C . LYS A 1 95 ? 21.496 -14.637 -36.622 1.00 40.38 95 LYS A C 1
ATOM 757 O O . LYS A 1 95 ? 20.606 -13.960 -37.140 1.00 40.38 95 LYS A O 1
ATOM 762 N N . PRO A 1 96 ? 22.005 -14.381 -35.403 1.00 42.66 96 PRO A N 1
ATOM 763 C CA . PRO A 1 96 ? 21.571 -13.225 -34.635 1.00 42.66 96 PRO A CA 1
ATOM 764 C C . PRO A 1 96 ? 21.713 -12.004 -35.538 1.00 42.66 96 PRO A C 1
ATOM 766 O O . PRO A 1 96 ? 22.812 -11.706 -36.017 1.00 42.66 96 PRO A O 1
ATOM 769 N N . THR A 1 97 ? 20.580 -11.381 -35.864 1.00 50.62 97 THR A N 1
ATOM 770 C CA . THR A 1 97 ? 20.537 -10.162 -36.661 1.00 50.62 97 THR A CA 1
ATOM 771 C C . THR A 1 97 ? 21.512 -9.201 -36.006 1.00 50.62 97 THR A C 1
ATOM 773 O O . THR A 1 97 ? 21.400 -8.939 -34.810 1.00 50.62 97 THR A O 1
ATOM 776 N N . SER A 1 98 ? 22.531 -8.748 -36.738 1.00 58.88 98 SER A N 1
ATOM 777 C CA . SER A 1 98 ? 23.529 -7.854 -36.158 1.00 58.88 98 SER A CA 1
ATOM 778 C C . SER A 1 98 ? 22.824 -6.575 -35.705 1.00 58.88 98 SER A C 1
ATOM 780 O O . SER A 1 98 ? 22.461 -5.731 -36.523 1.00 58.88 98 SER A O 1
ATOM 782 N N . TYR A 1 99 ? 22.612 -6.439 -34.394 1.00 64.56 99 TYR A N 1
ATOM 783 C CA . TYR A 1 99 ? 21.923 -5.295 -33.788 1.00 64.56 99 TYR A CA 1
ATOM 784 C C . TYR A 1 99 ? 22.678 -3.970 -33.994 1.00 64.56 99 TYR A C 1
ATOM 786 O O . TYR A 1 99 ? 22.135 -2.898 -33.736 1.00 64.56 99 TYR A O 1
ATOM 794 N N . ASN A 1 100 ? 23.915 -4.033 -34.501 1.00 61.22 100 ASN A N 1
ATOM 795 C CA . ASN A 1 100 ? 24.763 -2.882 -34.799 1.00 61.22 100 ASN A CA 1
ATOM 796 C C . ASN A 1 100 ? 24.184 -1.961 -35.885 1.00 61.22 100 ASN A C 1
ATOM 798 O O . ASN A 1 100 ? 24.544 -0.790 -35.917 1.00 61.22 100 ASN A O 1
ATOM 802 N N . ASN A 1 101 ? 23.269 -2.454 -36.728 1.00 70.94 101 ASN A N 1
ATOM 803 C CA . ASN A 1 101 ? 22.686 -1.679 -37.830 1.00 70.94 101 ASN A CA 1
ATOM 804 C C . ASN A 1 101 ? 21.332 -1.034 -37.483 1.00 70.94 101 ASN A C 1
ATOM 806 O O . ASN A 1 101 ? 20.673 -0.471 -38.357 1.00 70.94 101 ASN A O 1
ATOM 810 N N . LEU A 1 102 ? 20.886 -1.117 -36.225 1.00 84.12 102 LEU A N 1
ATOM 811 C CA . LEU A 1 102 ? 19.643 -0.477 -35.799 1.00 84.12 102 LEU A CA 1
ATOM 812 C C . LEU A 1 102 ? 19.816 1.043 -35.751 1.00 84.12 102 LEU A C 1
ATOM 814 O O . LEU A 1 102 ? 20.670 1.565 -35.031 1.00 84.12 102 LEU A O 1
ATOM 818 N N . THR A 1 103 ? 18.963 1.762 -36.478 1.00 88.31 103 THR A N 1
ATOM 819 C CA . THR A 1 103 ? 18.991 3.228 -36.511 1.00 88.31 103 THR A CA 1
ATOM 820 C C . THR A 1 103 ? 18.512 3.822 -35.185 1.00 88.31 103 THR A C 1
ATOM 822 O O . THR A 1 103 ? 17.652 3.261 -34.501 1.00 88.31 103 THR A O 1
ATOM 825 N N . GLU A 1 104 ? 19.013 5.007 -34.820 1.00 89.62 104 GLU A N 1
ATOM 826 C CA . GLU A 1 104 ? 18.520 5.726 -33.633 1.00 89.62 104 GLU A CA 1
ATOM 827 C C . GLU A 1 104 ? 17.018 6.039 -33.724 1.00 89.62 104 GLU A C 1
ATOM 829 O O . GLU A 1 104 ? 16.319 6.030 -32.709 1.00 89.62 104 GLU A O 1
ATOM 834 N N . TYR A 1 105 ? 16.499 6.250 -34.939 1.00 89.62 105 TYR A N 1
ATOM 835 C CA . TYR A 1 105 ? 15.066 6.410 -35.180 1.00 89.62 105 TYR A CA 1
ATOM 836 C C . TYR A 1 105 ? 14.276 5.169 -34.745 1.00 89.62 105 TYR A C 1
ATOM 838 O O . TYR A 1 105 ? 13.327 5.283 -33.964 1.00 89.62 105 TYR A O 1
ATOM 846 N N . TRP A 1 106 ? 14.703 3.977 -35.177 1.00 93.69 106 TRP A N 1
ATOM 847 C CA . TRP A 1 106 ? 14.050 2.721 -34.808 1.00 93.69 106 TRP A CA 1
ATOM 848 C C . TRP A 1 106 ? 14.054 2.511 -33.288 1.00 93.69 106 TRP A C 1
ATOM 850 O O . TRP A 1 106 ? 13.015 2.201 -32.703 1.00 93.69 106 TRP A O 1
ATOM 860 N N . LYS A 1 107 ? 15.185 2.777 -32.619 1.00 93.69 107 LYS A N 1
ATOM 861 C CA . LYS A 1 107 ? 15.319 2.628 -31.156 1.00 93.69 107 LYS A CA 1
ATOM 862 C C . LYS A 1 107 ? 14.363 3.552 -30.397 1.00 93.69 107 LYS A C 1
ATOM 864 O O . LYS A 1 107 ? 13.675 3.110 -29.476 1.00 93.69 107 LYS A O 1
ATOM 869 N N . ARG A 1 108 ? 14.257 4.821 -30.816 1.00 93.62 108 ARG A N 1
ATOM 870 C CA . ARG A 1 108 ? 13.298 5.789 -30.247 1.00 93.62 108 ARG A CA 1
ATOM 871 C C . ARG A 1 108 ? 11.849 5.344 -30.463 1.00 93.62 108 ARG A C 1
ATOM 873 O O . ARG A 1 108 ? 11.052 5.407 -29.528 1.00 93.62 108 ARG A O 1
ATOM 880 N N . ARG A 1 109 ? 11.504 4.859 -31.663 1.00 94.94 109 ARG A N 1
ATOM 881 C CA . ARG A 1 109 ? 10.159 4.335 -31.971 1.00 94.94 109 ARG A CA 1
ATOM 882 C C . ARG A 1 109 ? 9.836 3.109 -31.115 1.00 94.94 109 ARG A C 1
ATOM 884 O O . ARG A 1 109 ? 8.729 3.015 -30.588 1.00 94.94 109 ARG A O 1
ATOM 891 N N . ARG A 1 110 ? 10.803 2.209 -30.900 1.00 94.75 110 ARG A N 1
ATOM 892 C CA . ARG A 1 110 ? 10.635 1.030 -30.038 1.00 94.75 110 ARG A CA 1
ATOM 893 C C . ARG A 1 110 ? 10.368 1.419 -28.584 1.00 94.75 110 ARG A C 1
ATOM 895 O O . ARG A 1 110 ? 9.470 0.840 -27.980 1.00 94.75 110 ARG A O 1
ATOM 902 N N . TRP A 1 111 ? 11.069 2.425 -28.055 1.00 96.00 111 TRP A N 1
ATOM 903 C CA . TRP A 1 111 ? 10.801 2.966 -26.717 1.00 96.00 111 TRP A CA 1
ATOM 904 C C . TRP A 1 111 ? 9.401 3.576 -26.600 1.00 96.00 111 TRP A C 1
ATOM 906 O O . TRP A 1 111 ? 8.674 3.239 -25.671 1.00 96.00 111 TRP A O 1
ATOM 916 N N . LYS A 1 112 ? 8.978 4.405 -27.566 1.00 95.94 112 LYS A N 1
ATOM 917 C CA . LYS A 1 112 ? 7.615 4.971 -27.583 1.00 95.94 112 LYS A CA 1
ATOM 918 C C . LYS A 1 112 ? 6.544 3.871 -27.586 1.00 95.94 112 LYS A C 1
ATOM 920 O O . LYS A 1 112 ? 5.625 3.906 -26.768 1.00 95.94 112 LYS A O 1
ATOM 925 N N . LYS A 1 113 ? 6.691 2.861 -28.459 1.00 96.31 113 LYS A N 1
ATOM 926 C CA . LYS A 1 113 ? 5.796 1.686 -28.510 1.00 96.31 113 LYS A CA 1
ATOM 927 C C . LYS A 1 113 ? 5.780 0.946 -27.162 1.00 96.31 113 LYS A C 1
ATOM 929 O O . LYS A 1 113 ? 4.713 0.578 -26.676 1.00 96.31 113 LYS A O 1
ATOM 934 N N . TYR A 1 114 ? 6.947 0.758 -26.545 1.00 96.50 114 TYR A N 1
ATOM 935 C CA . TYR A 1 114 ? 7.073 0.112 -25.240 1.00 96.50 114 TYR A CA 1
ATOM 936 C C . TYR A 1 114 ? 6.365 0.897 -24.128 1.00 96.50 114 TYR A C 1
ATOM 938 O O . TYR A 1 114 ? 5.559 0.323 -23.402 1.00 96.50 114 TYR A O 1
ATOM 946 N N . LEU A 1 115 ? 6.594 2.209 -24.031 1.00 95.88 115 LEU A N 1
ATOM 947 C CA . LEU A 1 115 ? 5.979 3.051 -23.004 1.00 95.88 115 LEU A CA 1
ATOM 948 C C . LEU A 1 115 ? 4.445 3.061 -23.119 1.00 95.88 115 LEU A C 1
ATOM 950 O O . LEU A 1 115 ? 3.762 2.952 -22.105 1.00 95.88 115 LEU A O 1
ATOM 954 N N . LYS A 1 116 ? 3.897 3.084 -24.345 1.00 95.75 116 LYS A N 1
ATOM 955 C CA . LYS A 1 116 ? 2.446 2.957 -24.589 1.00 95.75 116 LYS A CA 1
ATOM 956 C C . LYS A 1 116 ? 1.895 1.603 -24.127 1.00 95.75 116 LYS A C 1
ATOM 958 O O . LYS A 1 116 ? 0.846 1.550 -23.493 1.00 95.75 116 LYS A O 1
ATOM 963 N N . LYS A 1 117 ? 2.611 0.506 -24.404 1.00 96.38 117 LYS A N 1
ATOM 964 C CA . LYS A 1 117 ? 2.240 -0.831 -23.907 1.00 96.38 117 LYS A CA 1
ATOM 965 C C . LYS A 1 117 ? 2.214 -0.862 -22.376 1.00 96.38 117 LYS A C 1
ATOM 967 O O . LYS A 1 117 ? 1.252 -1.361 -21.799 1.00 96.38 117 LYS A O 1
ATOM 972 N N . VAL A 1 118 ? 3.241 -0.307 -21.732 1.00 95.88 118 VAL A N 1
ATOM 973 C CA . VAL A 1 118 ? 3.317 -0.224 -20.267 1.00 95.88 118 VAL A CA 1
ATOM 974 C C . VAL A 1 118 ? 2.167 0.606 -19.695 1.00 95.88 118 VAL A C 1
ATOM 976 O O . VAL A 1 118 ? 1.606 0.217 -18.675 1.00 95.88 118 VAL A O 1
ATOM 979 N N . ASP A 1 119 ? 1.772 1.699 -20.350 1.00 94.38 119 ASP A N 1
ATOM 980 C CA . ASP A 1 119 ? 0.634 2.512 -19.908 1.00 94.38 119 ASP A CA 1
ATOM 981 C C . ASP A 1 119 ? -0.696 1.738 -19.953 1.00 94.38 119 ASP A C 1
ATOM 983 O O . ASP A 1 119 ? -1.469 1.785 -18.998 1.00 94.38 119 ASP A O 1
ATOM 987 N N . ASN A 1 120 ? -0.924 0.933 -20.994 1.00 93.69 120 ASN A N 1
ATOM 988 C CA . ASN A 1 120 ? -2.104 0.063 -21.071 1.00 93.69 120 ASN A CA 1
ATOM 989 C C . ASN A 1 120 ? -2.098 -1.017 -19.974 1.00 93.69 120 ASN A C 1
ATOM 991 O O . ASN A 1 120 ? -3.107 -1.263 -19.315 1.00 93.69 120 ASN A O 1
ATOM 995 N N . GLU A 1 121 ? -0.952 -1.662 -19.747 1.00 94.44 121 GLU A N 1
ATOM 996 C CA . GLU A 1 121 ? -0.804 -2.664 -18.684 1.00 94.44 121 GLU A CA 1
ATOM 997 C C . GLU A 1 121 ? -0.967 -2.050 -17.287 1.00 94.44 121 GLU A C 1
ATOM 999 O O . GLU A 1 121 ? -1.494 -2.696 -16.378 1.00 94.44 121 GLU A O 1
ATOM 1004 N N . TRP A 1 122 ? -0.547 -0.796 -17.115 1.00 93.38 122 TRP A N 1
ATOM 1005 C CA . TRP A 1 122 ? -0.734 -0.046 -15.880 1.00 93.38 122 TRP A CA 1
ATOM 1006 C C . TRP A 1 122 ? -2.216 0.140 -15.539 1.00 93.38 122 TRP A C 1
ATOM 1008 O O . TRP A 1 122 ? -2.596 -0.025 -14.381 1.00 93.38 122 TRP A O 1
ATOM 1018 N N . GLN A 1 123 ? -3.074 0.415 -16.525 1.00 90.31 123 GLN A N 1
ATOM 1019 C CA . GLN A 1 123 ? -4.517 0.552 -16.290 1.00 90.31 123 GLN A CA 1
ATOM 1020 C C . GLN A 1 123 ? -5.121 -0.740 -15.718 1.00 90.31 123 GLN A C 1
ATOM 1022 O O . GLN A 1 123 ? -5.902 -0.699 -14.765 1.00 90.31 123 GLN A O 1
ATOM 1027 N N . LEU A 1 124 ? -4.706 -1.900 -16.239 1.00 90.75 124 LEU A N 1
ATOM 1028 C CA . LEU A 1 124 ? -5.134 -3.206 -15.728 1.00 90.75 124 LEU A CA 1
ATOM 1029 C C . LEU A 1 124 ? -4.634 -3.456 -14.302 1.00 90.75 124 LEU A C 1
ATOM 1031 O O . LEU A 1 124 ? -5.394 -3.937 -13.457 1.00 90.75 124 LEU A O 1
ATOM 1035 N N . LEU A 1 125 ? -3.376 -3.104 -14.014 1.00 89.69 125 LEU A N 1
ATOM 1036 C CA . LEU A 1 125 ? -2.837 -3.172 -12.657 1.00 89.69 125 LEU A CA 1
ATOM 1037 C C . LEU A 1 125 ? -3.653 -2.295 -11.702 1.00 89.69 125 LEU A C 1
ATOM 1039 O O . LEU A 1 125 ? -4.014 -2.758 -10.621 1.00 89.69 125 LEU A O 1
ATOM 1043 N N . ASN A 1 126 ? -3.957 -1.056 -12.097 1.00 88.06 126 ASN A N 1
ATOM 1044 C CA . ASN A 1 126 ? -4.710 -0.119 -11.272 1.00 88.06 126 ASN A CA 1
ATOM 1045 C C . ASN A 1 126 ? -6.088 -0.679 -10.893 1.00 88.06 126 ASN A C 1
ATOM 1047 O O . ASN A 1 126 ? -6.428 -0.722 -9.713 1.00 88.06 126 ASN A O 1
ATOM 1051 N N . LEU A 1 127 ? -6.829 -1.217 -11.865 1.00 87.50 127 LEU A N 1
ATOM 1052 C CA . LEU A 1 127 ? -8.114 -1.876 -11.610 1.00 87.50 127 LEU A CA 1
ATOM 1053 C C . LEU A 1 127 ? -7.978 -3.080 -10.663 1.00 87.50 127 LEU A C 1
ATOM 1055 O O . LEU A 1 127 ? -8.809 -3.285 -9.774 1.00 87.50 127 LEU A O 1
ATOM 1059 N N . GLY A 1 128 ? -6.917 -3.876 -10.828 1.00 89.19 128 GLY A N 1
ATOM 1060 C CA . GLY A 1 128 ? -6.612 -4.998 -9.941 1.00 89.19 128 GLY A CA 1
ATOM 1061 C C . GLY A 1 128 ? -6.344 -4.552 -8.501 1.00 89.19 128 GLY A C 1
ATOM 1062 O O . GLY A 1 128 ? -6.910 -5.123 -7.565 1.00 89.19 128 GLY A O 1
ATOM 1063 N N . ILE A 1 129 ? -5.533 -3.507 -8.325 1.00 88.50 129 ILE A N 1
ATOM 1064 C CA . ILE A 1 129 ? -5.215 -2.905 -7.026 1.00 88.50 129 ILE A CA 1
ATOM 1065 C C . ILE A 1 129 ? -6.487 -2.376 -6.358 1.00 88.50 129 ILE A C 1
ATOM 1067 O O . ILE A 1 129 ? -6.759 -2.739 -5.215 1.00 88.50 129 ILE A O 1
ATOM 1071 N N . GLU A 1 130 ? -7.309 -1.596 -7.063 1.00 86.50 130 GLU A N 1
ATOM 1072 C CA . GLU A 1 130 ? -8.567 -1.060 -6.526 1.00 86.50 130 GLU A CA 1
ATOM 1073 C C . GLU A 1 130 ? -9.513 -2.163 -6.035 1.00 86.50 130 GLU A C 1
ATOM 1075 O O . GLU A 1 130 ? -10.127 -2.042 -4.974 1.00 86.50 130 GLU A O 1
ATOM 1080 N N . ASN A 1 131 ? -9.616 -3.271 -6.772 1.00 88.19 131 ASN A N 1
ATOM 1081 C CA . ASN A 1 131 ? -10.437 -4.411 -6.369 1.00 88.19 131 ASN A CA 1
ATOM 1082 C C . ASN A 1 131 ? -9.897 -5.096 -5.101 1.00 88.19 131 ASN A C 1
ATOM 1084 O O . ASN A 1 131 ? -10.662 -5.472 -4.212 1.00 88.19 131 ASN A O 1
ATOM 1088 N N . VAL A 1 132 ? -8.575 -5.252 -4.980 1.00 89.62 132 VAL A N 1
ATOM 1089 C CA . VAL A 1 132 ? -7.974 -5.821 -3.765 1.00 89.62 132 VAL A CA 1
ATOM 1090 C C . VAL A 1 132 ? -8.171 -4.890 -2.571 1.00 89.62 132 VAL A C 1
ATOM 1092 O O . VAL A 1 132 ? -8.554 -5.373 -1.507 1.00 89.62 132 VAL A O 1
ATOM 1095 N N . ILE A 1 133 ? -7.995 -3.579 -2.7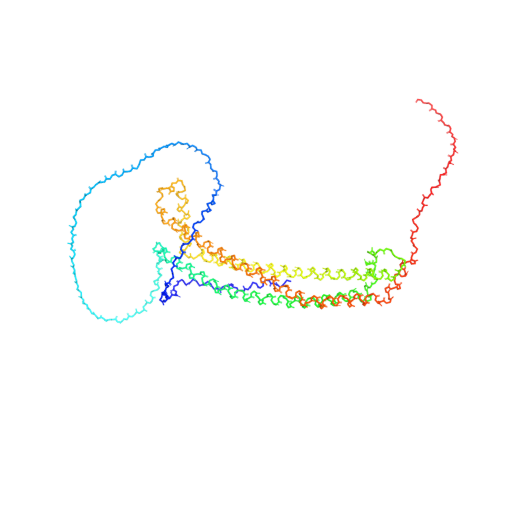54 1.00 87.56 133 ILE A N 1
ATOM 1096 C CA . ILE A 1 133 ? -8.247 -2.565 -1.722 1.00 87.56 133 ILE A CA 1
ATOM 1097 C C . ILE A 1 133 ? -9.685 -2.685 -1.199 1.00 87.56 133 ILE A C 1
ATOM 1099 O O . ILE A 1 133 ? -9.876 -2.839 0.007 1.00 87.56 133 ILE A O 1
ATOM 1103 N N . LYS A 1 134 ? -10.688 -2.743 -2.089 1.00 86.81 134 LYS A N 1
ATOM 1104 C CA . LYS A 1 134 ? -12.100 -2.959 -1.708 1.00 86.81 134 LYS A CA 1
ATOM 1105 C C . LYS A 1 134 ? -12.292 -4.226 -0.867 1.00 86.81 134 LYS A C 1
ATOM 1107 O O . LYS A 1 134 ? -12.934 -4.192 0.176 1.00 86.81 134 LYS A O 1
ATOM 1112 N N . LYS A 1 135 ? -11.666 -5.341 -1.253 1.00 89.44 135 LYS A N 1
ATOM 1113 C CA . LYS A 1 135 ? -11.734 -6.598 -0.482 1.00 89.44 135 LYS A CA 1
ATOM 1114 C C . LYS A 1 135 ? -11.033 -6.512 0.875 1.00 89.44 135 LYS A C 1
ATOM 1116 O O . LYS A 1 135 ? -11.461 -7.161 1.827 1.00 89.44 135 LYS A O 1
ATOM 1121 N N . MET A 1 136 ? -9.924 -5.779 0.978 1.00 89.88 136 MET A N 1
ATOM 1122 C CA . MET A 1 136 ? -9.239 -5.557 2.259 1.00 89.88 136 MET A CA 1
ATOM 1123 C C . MET A 1 136 ? -10.129 -4.759 3.207 1.00 89.88 136 MET A C 1
ATOM 1125 O O . MET A 1 136 ? -10.253 -5.112 4.375 1.00 89.88 136 MET A O 1
ATOM 1129 N N . ILE A 1 137 ? -10.816 -3.755 2.679 1.00 86.06 137 ILE A N 1
ATOM 1130 C CA . ILE A 1 137 ? -11.786 -2.950 3.414 1.00 86.06 137 ILE A CA 1
ATOM 1131 C C . ILE A 1 137 ? -12.946 -3.807 3.916 1.00 86.06 137 ILE A C 1
ATOM 1133 O O . ILE A 1 137 ? -13.280 -3.763 5.097 1.00 86.06 137 ILE A O 1
ATOM 1137 N N . GLU A 1 138 ? -13.551 -4.615 3.044 1.00 87.06 138 GLU A N 1
ATOM 1138 C CA . GLU A 1 138 ? -14.666 -5.489 3.423 1.00 87.06 138 GLU A CA 1
ATOM 1139 C C . GLU A 1 138 ? -14.275 -6.427 4.573 1.00 87.06 138 GLU A C 1
ATOM 1141 O O . GLU A 1 138 ? -15.029 -6.596 5.532 1.00 87.06 138 GLU A O 1
ATOM 1146 N N . ARG A 1 139 ? -13.058 -6.985 4.531 1.00 88.31 139 ARG A N 1
ATOM 1147 C CA . ARG A 1 139 ? -12.516 -7.797 5.631 1.00 88.31 139 ARG A CA 1
ATOM 1148 C C . ARG A 1 139 ? -12.329 -6.983 6.907 1.00 88.31 139 ARG A C 1
ATOM 1150 O O . ARG A 1 139 ? -12.734 -7.449 7.971 1.00 88.31 139 ARG A O 1
ATOM 1157 N N . ASN A 1 140 ? -11.783 -5.773 6.806 1.00 86.69 140 ASN A N 1
ATOM 1158 C CA . ASN A 1 140 ? -11.610 -4.878 7.950 1.00 86.69 140 ASN A CA 1
ATOM 1159 C C . ASN A 1 140 ? -12.955 -4.537 8.606 1.00 86.69 140 ASN A C 1
ATOM 1161 O O . ASN A 1 140 ? -13.033 -4.457 9.830 1.00 86.69 140 ASN A O 1
ATOM 1165 N N . ASN A 1 141 ? -14.028 -4.398 7.823 1.00 84.00 141 ASN A N 1
ATOM 1166 C CA . ASN A 1 141 ? -15.375 -4.172 8.350 1.00 84.00 141 ASN A CA 1
ATOM 1167 C C . ASN A 1 141 ? -15.885 -5.377 9.154 1.00 84.00 141 ASN A C 1
ATOM 1169 O O . ASN A 1 141 ? -16.433 -5.209 10.241 1.00 84.00 141 ASN A O 1
ATOM 1173 N N . VAL A 1 142 ? -15.650 -6.603 8.678 1.00 87.38 142 VAL A N 1
ATOM 1174 C CA . VAL A 1 142 ? -15.995 -7.825 9.428 1.00 87.38 142 VAL A CA 1
ATOM 1175 C C . VAL A 1 142 ? -15.182 -7.931 10.723 1.00 87.38 142 VAL A C 1
ATOM 1177 O O . VAL A 1 142 ? -15.716 -8.296 11.773 1.00 87.38 142 VAL A O 1
ATOM 1180 N N . GLU A 1 143 ? -13.891 -7.607 10.678 1.00 88.50 143 GLU A N 1
ATOM 1181 C CA . GLU A 1 143 ? -13.035 -7.577 11.868 1.00 88.50 143 GLU A CA 1
ATOM 1182 C C . GLU A 1 143 ? -13.463 -6.489 12.862 1.00 88.50 143 GLU A C 1
ATOM 1184 O O . GLU A 1 143 ? -13.451 -6.727 14.072 1.00 88.50 143 GLU A O 1
ATOM 1189 N N . LEU A 1 144 ? -13.923 -5.335 12.370 1.00 88.81 144 LEU A N 1
ATOM 1190 C CA . LEU A 1 144 ? -14.459 -4.255 13.193 1.00 88.81 144 LEU A CA 1
ATOM 1191 C C . LEU A 1 144 ? -15.709 -4.696 13.966 1.00 88.81 144 LEU A C 1
ATOM 1193 O O . LEU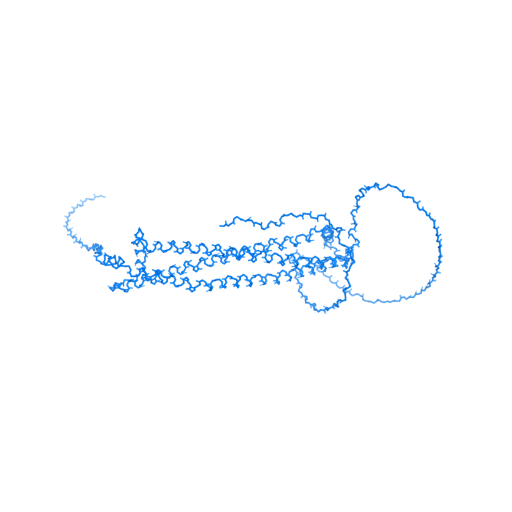 A 1 144 ? -15.808 -4.415 15.160 1.00 88.81 144 LEU A O 1
ATOM 1197 N N . GLU A 1 145 ? -16.639 -5.418 13.338 1.00 89.69 145 GLU A N 1
ATOM 1198 C CA . GLU A 1 145 ? -17.832 -5.940 14.024 1.00 89.69 145 GLU A CA 1
ATOM 1199 C C . GLU A 1 145 ? -17.486 -6.994 15.089 1.00 89.69 145 GLU A C 1
ATOM 1201 O O . GLU A 1 145 ? -18.033 -6.987 16.200 1.00 89.69 145 GLU A O 1
ATOM 1206 N N . LYS A 1 146 ? -16.501 -7.858 14.813 1.00 90.94 146 LYS A N 1
ATOM 1207 C CA . LYS A 1 146 ? -15.965 -8.784 15.825 1.00 90.94 146 LYS A CA 1
ATOM 1208 C C . LYS A 1 146 ? -15.345 -8.024 16.995 1.00 90.94 146 LYS A C 1
ATOM 1210 O O . LYS A 1 146 ? -15.617 -8.350 18.151 1.00 90.94 146 LYS A O 1
ATOM 1215 N N . TRP A 1 147 ? -14.555 -6.990 16.712 1.00 92.50 147 TRP A N 1
ATOM 1216 C CA . TRP A 1 147 ? -13.950 -6.144 17.737 1.00 92.50 147 TRP A CA 1
ATOM 1217 C C . TRP A 1 147 ? -15.006 -5.424 18.584 1.00 92.50 147 TRP A C 1
ATOM 1219 O O . TRP A 1 147 ? -14.889 -5.421 19.811 1.00 92.50 147 TRP A O 1
ATOM 1229 N N . LYS A 1 148 ? -16.065 -4.878 17.969 1.00 91.56 148 LYS A N 1
ATOM 1230 C CA . LYS A 1 148 ? -17.198 -4.279 18.693 1.00 91.56 148 LYS A CA 1
ATOM 1231 C C . LYS A 1 148 ? -17.812 -5.277 19.669 1.00 91.56 148 LYS A C 1
ATOM 1233 O O . LYS A 1 148 ? -17.954 -4.975 20.850 1.00 91.56 148 LYS A O 1
ATOM 1238 N N . THR A 1 149 ? -18.106 -6.487 19.201 1.00 91.00 149 THR A N 1
ATOM 1239 C CA . THR A 1 149 ? -18.683 -7.551 20.037 1.00 91.00 149 THR A CA 1
ATOM 1240 C C . THR A 1 149 ? -17.771 -7.888 21.221 1.00 91.00 149 THR A C 1
ATOM 1242 O O . THR A 1 149 ? -18.221 -7.956 22.362 1.00 91.00 149 THR A O 1
ATOM 1245 N N . GLN A 1 150 ? -16.462 -8.005 20.984 1.00 89.88 150 GLN A N 1
ATOM 1246 C CA . GLN A 1 150 ? -15.482 -8.252 22.044 1.00 89.88 150 GLN A CA 1
ATOM 1247 C C . GLN A 1 150 ? -15.405 -7.110 23.062 1.00 89.88 150 GLN A C 1
ATOM 1249 O O . GLN A 1 150 ? -15.291 -7.373 24.258 1.00 89.88 150 GLN A O 1
ATOM 1254 N N . GLN A 1 151 ? -15.455 -5.848 22.622 1.00 90.44 151 GLN A N 1
ATOM 1255 C CA . GLN A 1 151 ? -15.483 -4.713 23.546 1.00 90.44 151 GLN A CA 1
ATOM 1256 C C . GLN A 1 151 ? -16.784 -4.682 24.349 1.00 90.44 151 GLN A C 1
ATOM 1258 O O . GLN A 1 151 ? -16.727 -4.492 25.558 1.00 90.44 151 GLN A O 1
ATOM 1263 N N . ALA A 1 152 ? -17.935 -4.912 23.714 1.00 89.00 152 ALA A N 1
ATOM 1264 C CA . ALA A 1 152 ? -19.217 -4.965 24.410 1.00 89.00 152 ALA A CA 1
ATOM 1265 C C . ALA A 1 152 ? -19.195 -6.026 25.519 1.00 89.00 152 ALA A C 1
ATOM 1267 O O . ALA A 1 152 ? -19.468 -5.697 26.669 1.00 89.00 152 ALA A O 1
ATOM 1268 N N . ASN A 1 153 ? -18.748 -7.248 25.213 1.00 87.69 153 ASN A N 1
ATOM 1269 C CA . ASN A 1 153 ? -18.606 -8.306 26.214 1.00 87.69 153 ASN A CA 1
ATOM 1270 C C . ASN A 1 153 ? -17.604 -7.906 27.306 1.00 87.69 153 ASN A C 1
ATOM 1272 O O . ASN A 1 153 ? -17.882 -8.028 28.488 1.00 87.69 153 ASN A O 1
ATOM 1276 N N . LYS A 1 154 ? -16.453 -7.336 26.942 1.00 86.69 154 LYS A N 1
ATOM 1277 C CA . LYS A 1 154 ? -15.435 -6.929 27.921 1.00 86.69 154 LYS A CA 1
ATOM 1278 C C . LYS A 1 154 ? -15.933 -5.904 28.948 1.00 86.69 154 LYS A C 1
ATOM 1280 O O . LYS A 1 154 ? -15.462 -5.931 30.083 1.00 86.69 154 LYS A O 1
ATOM 1285 N N . TRP A 1 155 ? -16.795 -4.974 28.537 1.00 85.56 155 TRP A N 1
ATOM 1286 C CA . TRP A 1 155 ? -17.235 -3.853 29.376 1.00 85.56 155 TRP A CA 1
ATOM 1287 C C . TRP A 1 155 ? -18.612 -4.051 30.009 1.00 85.56 155 TRP A C 1
ATOM 1289 O O . TRP A 1 155 ? -18.915 -3.360 30.978 1.00 85.56 155 TRP A O 1
ATOM 1299 N N . LEU A 1 156 ? -19.431 -4.962 29.478 1.00 84.25 156 LEU A N 1
ATOM 1300 C CA . LEU A 1 156 ? -20.807 -5.184 29.931 1.00 84.25 156 LEU A CA 1
ATOM 1301 C C . LEU A 1 156 ? -21.042 -6.585 30.517 1.00 84.25 156 LEU A C 1
ATOM 1303 O O . LEU A 1 156 ? -22.056 -6.776 31.182 1.00 84.25 156 LEU A O 1
ATOM 1307 N N . ASP A 1 157 ? -20.142 -7.550 30.298 1.00 82.12 157 ASP A N 1
ATOM 1308 C CA . ASP A 1 157 ? -20.271 -8.903 30.850 1.00 82.12 157 ASP A CA 1
ATOM 1309 C C . ASP A 1 157 ? -19.776 -8.977 32.306 1.00 82.12 157 ASP A C 1
ATOM 1311 O O . ASP A 1 157 ? -18.775 -8.363 32.697 1.00 82.12 157 ASP A O 1
ATOM 1315 N N . SER A 1 158 ? -20.484 -9.755 33.120 1.00 65.50 158 SER A N 1
ATOM 1316 C CA . SER A 1 158 ? -20.350 -9.810 34.579 1.00 65.50 158 SER A CA 1
ATOM 1317 C C . SER A 1 158 ? -19.011 -10.394 35.039 1.00 65.50 158 SER A C 1
ATOM 1319 O O . SER A 1 158 ? -18.447 -9.937 36.034 1.00 65.50 158 SER A O 1
ATOM 1321 N N . ASN A 1 159 ? -18.443 -11.335 34.280 1.00 70.56 159 ASN A N 1
ATOM 1322 C CA . ASN A 1 159 ? -17.231 -12.073 34.658 1.00 70.56 159 ASN A CA 1
ATOM 1323 C C . ASN A 1 159 ? -15.957 -11.209 34.758 1.00 70.56 159 ASN A C 1
ATOM 1325 O O . ASN A 1 159 ? -14.989 -11.601 35.412 1.00 70.56 159 ASN A O 1
ATOM 1329 N N . HIS A 1 160 ? -15.926 -10.032 34.125 1.00 69.81 160 HIS A N 1
ATOM 1330 C CA . HIS A 1 160 ? -14.749 -9.146 34.111 1.00 69.81 160 HIS A CA 1
ATOM 1331 C C . HIS A 1 160 ? -15.033 -7.721 34.597 1.00 69.81 160 HIS A C 1
ATOM 1333 O O . HIS A 1 160 ? -14.131 -6.878 34.611 1.00 69.81 160 HIS A O 1
ATOM 1339 N N . LEU A 1 161 ? -16.264 -7.465 35.033 1.00 79.56 161 LEU A N 1
ATOM 1340 C CA . LEU A 1 161 ? -16.806 -6.140 35.304 1.00 79.56 161 LEU A CA 1
ATOM 1341 C C . LEU A 1 161 ? -16.000 -5.375 36.373 1.00 79.56 161 LEU A C 1
ATOM 1343 O O . LEU A 1 161 ? -15.483 -4.288 36.117 1.00 79.56 161 LEU A O 1
ATOM 1347 N N . TYR A 1 162 ? -15.782 -5.988 37.540 1.00 82.62 162 TYR A N 1
ATOM 1348 C CA . TYR A 1 162 ? -15.089 -5.349 38.667 1.00 82.62 162 TYR A CA 1
ATOM 1349 C C . TYR A 1 162 ? -13.609 -5.051 38.390 1.00 82.62 162 TYR A C 1
ATOM 1351 O O . TYR A 1 162 ? -13.081 -4.024 38.821 1.00 82.62 162 TYR A O 1
ATOM 1359 N N . ALA A 1 163 ? -12.929 -5.910 37.624 1.00 84.50 163 ALA A N 1
ATOM 1360 C CA . ALA A 1 163 ? -11.549 -5.661 37.214 1.00 84.50 163 ALA A CA 1
ATOM 1361 C C . ALA A 1 163 ? -11.458 -4.440 36.282 1.00 84.50 163 ALA A C 1
ATOM 1363 O O . ALA A 1 163 ? -10.536 -3.630 36.404 1.00 84.50 163 ALA A O 1
ATOM 1364 N N . GLN A 1 164 ? -12.433 -4.272 35.380 1.00 84.94 164 GLN A N 1
ATOM 1365 C CA . GLN A 1 164 ? -12.516 -3.086 34.529 1.00 84.94 164 GLN A CA 1
ATOM 1366 C C . GLN A 1 164 ? -12.837 -1.818 35.325 1.00 84.94 164 GLN A C 1
ATOM 1368 O O . GLN A 1 164 ? -12.223 -0.777 35.071 1.00 84.94 164 GLN A O 1
ATOM 1373 N N . TYR A 1 165 ? -13.736 -1.903 36.309 1.00 88.12 165 TYR A N 1
ATOM 1374 C CA . TYR A 1 165 ? -14.051 -0.786 37.200 1.00 88.12 165 TYR A CA 1
ATOM 1375 C C . TYR A 1 165 ? -12.806 -0.311 37.945 1.00 88.12 165 TYR A C 1
ATOM 1377 O O . TYR A 1 165 ? -12.447 0.862 37.852 1.00 88.12 165 TYR A O 1
ATOM 1385 N N . ALA A 1 166 ? -12.063 -1.231 38.564 1.00 86.44 166 ALA A N 1
ATOM 1386 C CA . ALA A 1 166 ? -10.821 -0.911 39.262 1.00 86.44 166 ALA A CA 1
ATOM 1387 C C . ALA A 1 166 ? -9.783 -0.221 38.357 1.00 86.44 166 ALA A C 1
ATOM 1389 O O . ALA A 1 166 ? -9.092 0.702 38.791 1.00 86.44 166 ALA A O 1
ATOM 1390 N N . LEU A 1 167 ? -9.666 -0.638 37.090 1.00 87.12 167 LEU A N 1
ATOM 1391 C CA . LEU A 1 167 ? -8.741 -0.027 36.129 1.00 87.12 167 LEU A CA 1
ATOM 1392 C C . LEU A 1 167 ? -9.112 1.416 35.762 1.00 87.12 167 LEU A C 1
ATOM 1394 O O . LEU A 1 167 ? -8.210 2.228 35.543 1.00 87.12 167 LEU A O 1
ATOM 1398 N N . LEU A 1 168 ? -10.405 1.727 35.650 1.00 88.25 168 LEU A N 1
ATOM 1399 C CA . LEU A 1 168 ? -10.883 3.077 35.340 1.00 88.25 168 LEU A CA 1
ATOM 1400 C C . LEU A 1 168 ? -10.857 3.977 36.581 1.00 88.25 168 LEU A C 1
ATOM 1402 O O . LEU A 1 168 ? -10.367 5.101 36.492 1.00 88.25 168 LEU A O 1
ATOM 1406 N N . TYR A 1 169 ? -11.275 3.452 37.733 1.00 87.56 169 TYR A N 1
ATOM 1407 C CA . TYR A 1 169 ? -11.297 4.155 39.018 1.00 87.56 169 TYR A CA 1
ATOM 1408 C C . TYR A 1 169 ? -9.903 4.615 39.464 1.00 87.56 169 TYR A C 1
ATOM 1410 O O . TYR A 1 169 ? -9.714 5.746 39.888 1.00 87.56 169 TYR A O 1
ATOM 1418 N N . LYS A 1 170 ? -8.856 3.801 39.262 1.00 87.88 170 LYS A N 1
ATOM 1419 C CA . LYS A 1 170 ? -7.463 4.220 39.538 1.00 87.88 170 LYS A CA 1
ATOM 1420 C C . LYS A 1 170 ? -7.019 5.462 38.764 1.00 87.88 170 LYS A C 1
ATOM 1422 O O . LYS A 1 170 ? -6.004 6.062 39.103 1.00 87.88 170 LYS A O 1
ATOM 1427 N N . LYS A 1 171 ? -7.715 5.794 37.678 1.00 86.69 171 LYS A N 1
ATOM 1428 C CA . LYS A 1 171 ? -7.394 6.935 36.830 1.00 86.69 171 LYS A CA 1
ATOM 1429 C C . LYS A 1 171 ? -8.286 8.138 37.118 1.00 86.69 171 LYS A C 1
ATOM 1431 O O . LYS A 1 171 ? -7.990 9.184 36.548 1.00 86.69 171 LYS A O 1
ATOM 1436 N N . THR A 1 172 ? -9.366 8.018 37.891 1.00 88.44 172 THR A N 1
ATOM 1437 C CA . THR A 1 172 ? -10.251 9.147 38.218 1.00 88.44 172 THR A CA 1
ATOM 1438 C C . THR A 1 172 ? -9.640 10.041 39.284 1.00 88.44 172 THR A C 1
ATOM 1440 O O . THR A 1 172 ? -8.829 9.602 40.099 1.00 88.44 172 THR A O 1
ATOM 1443 N N . VAL A 1 173 ? -10.022 11.314 39.262 1.00 85.50 173 VAL A N 1
ATOM 1444 C CA . VAL A 1 173 ? -9.693 12.247 40.337 1.00 85.50 173 VAL A CA 1
ATOM 1445 C C . VAL A 1 173 ? -10.587 11.907 41.533 1.00 85.50 173 VAL A C 1
ATOM 1447 O O . VAL A 1 173 ? -11.781 11.672 41.329 1.00 85.50 173 VAL A O 1
ATOM 1450 N N . PRO A 1 174 ? -10.050 11.855 42.766 1.00 82.38 174 PRO A N 1
ATOM 1451 C CA . PRO A 1 174 ? -10.868 11.636 43.952 1.00 82.38 174 PRO A CA 1
ATOM 1452 C C . PRO A 1 174 ? -11.989 12.678 44.046 1.00 82.38 174 PRO A C 1
ATOM 1454 O O . PRO A 1 174 ? -11.733 13.875 43.939 1.00 82.38 174 PRO A O 1
ATOM 1457 N N . SER A 1 175 ? -13.219 12.217 44.258 1.00 84.06 175 SER A N 1
ATOM 1458 C CA . SER A 1 175 ? -14.392 13.057 44.500 1.00 84.06 175 SER A CA 1
ATOM 1459 C C . SER A 1 175 ? -15.235 12.432 45.609 1.00 84.06 175 SER A C 1
ATOM 1461 O O . SER A 1 175 ? -15.203 11.217 45.803 1.00 84.06 175 SER A O 1
ATOM 1463 N N . ILE A 1 176 ? -15.965 13.264 46.347 1.00 80.44 176 ILE A N 1
ATOM 1464 C CA . ILE A 1 176 ? -16.939 12.807 47.348 1.00 80.44 176 ILE A CA 1
ATOM 1465 C C . ILE A 1 176 ? -18.237 12.387 46.644 1.00 80.44 176 ILE A C 1
ATOM 1467 O O . ILE A 1 176 ? -18.888 11.429 47.046 1.00 80.44 176 ILE A O 1
ATOM 1471 N N . GLU A 1 177 ? -18.582 13.057 45.545 1.00 90.44 177 GLU A N 1
ATOM 1472 C CA . GLU A 1 177 ? -19.780 12.767 44.762 1.00 90.44 177 GLU A CA 1
ATOM 1473 C C . GLU A 1 177 ? -19.557 11.556 43.853 1.00 90.44 177 GLU A C 1
ATOM 1475 O O . GLU A 1 177 ? -18.767 11.604 42.904 1.00 90.44 177 GLU A O 1
ATOM 1480 N N . ILE A 1 178 ? -20.289 10.473 44.123 1.00 87.81 178 ILE A N 1
ATOM 1481 C CA . ILE A 1 178 ? -20.225 9.225 43.351 1.00 87.81 178 ILE A CA 1
ATOM 1482 C C . ILE A 1 178 ? -20.589 9.461 41.883 1.00 87.81 178 ILE A C 1
ATOM 1484 O O . ILE A 1 178 ? -19.932 8.919 40.997 1.00 87.81 178 ILE A O 1
ATOM 1488 N N . ASP A 1 179 ? -21.582 10.309 41.607 1.00 90.12 179 ASP A N 1
ATOM 1489 C CA . ASP A 1 179 ? -22.027 10.578 40.236 1.00 90.12 179 ASP A CA 1
ATOM 1490 C C . ASP A 1 179 ? -20.917 11.242 39.397 1.00 90.12 179 ASP A C 1
ATOM 1492 O O . ASP A 1 179 ? -20.713 10.868 38.243 1.00 90.12 179 ASP A O 1
ATOM 1496 N N . ASN A 1 180 ? -20.104 12.117 40.003 1.00 91.44 180 ASN A N 1
ATOM 1497 C CA . ASN A 1 180 ? -18.923 12.706 39.362 1.00 91.44 180 ASN A CA 1
ATOM 1498 C C . ASN A 1 180 ? -17.839 11.640 39.085 1.00 91.44 180 ASN A C 1
ATOM 1500 O O . ASN A 1 180 ? -17.227 11.624 38.016 1.00 91.44 180 ASN A O 1
ATOM 1504 N N . ILE A 1 181 ? -17.625 10.686 40.003 1.00 90.75 181 ILE A N 1
ATOM 1505 C CA . ILE A 1 181 ? -16.709 9.553 39.761 1.00 90.75 181 ILE A CA 1
ATOM 1506 C C . ILE A 1 181 ? -17.198 8.714 38.576 1.00 90.75 181 ILE A C 1
ATOM 1508 O O . ILE A 1 181 ? -16.410 8.392 37.682 1.00 90.75 181 ILE A O 1
ATOM 1512 N N . ILE A 1 182 ? -18.488 8.373 38.550 1.00 91.19 182 ILE A N 1
ATOM 1513 C CA . ILE A 1 182 ? -19.103 7.578 37.483 1.00 91.19 182 ILE A CA 1
ATOM 1514 C C . ILE A 1 182 ? -18.968 8.294 36.133 1.00 91.19 182 ILE A C 1
ATOM 1516 O O . ILE A 1 182 ? -18.566 7.668 35.147 1.00 91.19 182 ILE A O 1
ATOM 1520 N N . GLU A 1 183 ? -19.226 9.602 36.083 1.00 93.31 183 GLU A N 1
ATOM 1521 C CA . GLU A 1 183 ? -19.063 10.411 34.873 1.00 93.31 183 GLU A CA 1
ATOM 1522 C C . GLU A 1 183 ? -17.609 10.399 34.375 1.00 93.31 183 GLU A C 1
ATOM 1524 O O . GLU A 1 183 ? -17.346 10.130 33.198 1.00 93.31 183 GLU A O 1
ATOM 1529 N N . GLN A 1 184 ? -16.632 10.598 35.268 1.00 92.12 184 GLN A N 1
ATOM 1530 C CA . GLN A 1 184 ? -15.212 10.523 34.912 1.00 92.12 184 GLN A CA 1
ATOM 1531 C C . GLN A 1 184 ? -14.813 9.136 34.390 1.00 92.12 184 GLN A C 1
ATOM 1533 O O . GLN A 1 184 ? -14.025 9.036 33.442 1.00 92.12 184 GLN A O 1
ATOM 1538 N N . MET A 1 185 ? -15.341 8.059 34.980 1.00 92.38 185 MET A N 1
ATOM 1539 C CA . MET A 1 185 ? -15.113 6.695 34.496 1.00 92.38 185 MET A CA 1
ATOM 1540 C C . MET A 1 185 ? -15.711 6.493 33.098 1.00 92.38 185 MET A C 1
ATOM 1542 O O . MET A 1 185 ? -15.029 5.940 32.230 1.00 92.38 185 MET A O 1
ATOM 1546 N N . GLY A 1 186 ? -16.931 6.985 32.855 1.00 93.31 186 GLY A N 1
ATOM 1547 C CA . GLY A 1 186 ? -17.587 6.955 31.546 1.00 93.31 186 GLY A CA 1
ATOM 1548 C C . GLY A 1 186 ? -16.796 7.709 30.474 1.00 93.31 186 GLY A C 1
ATOM 1549 O O . GLY A 1 186 ? -16.522 7.163 29.402 1.00 93.31 186 GLY A O 1
ATOM 1550 N N . ASN A 1 187 ? -16.321 8.916 30.789 1.00 93.50 187 ASN A N 1
ATOM 1551 C CA . ASN A 1 187 ? -15.488 9.720 29.892 1.00 93.50 187 ASN A CA 1
ATOM 1552 C C . ASN A 1 187 ? -14.158 9.023 29.553 1.00 93.50 187 ASN A C 1
ATOM 1554 O O . ASN A 1 187 ? -13.775 8.948 28.384 1.00 93.50 187 ASN A O 1
ATOM 1558 N N . LYS A 1 188 ? -13.483 8.422 30.542 1.00 93.06 188 LYS A N 1
ATOM 1559 C CA . LYS A 1 188 ? -12.247 7.651 30.306 1.00 93.06 188 LYS A CA 1
ATOM 1560 C C . LYS A 1 188 ? -12.487 6.386 29.490 1.00 93.06 188 LYS A C 1
ATOM 1562 O O . LYS A 1 188 ? -11.638 6.008 28.682 1.00 93.06 188 LYS A O 1
ATOM 1567 N N . LEU A 1 189 ? -13.618 5.712 29.696 1.00 92.81 189 LEU A N 1
ATOM 1568 C CA . LEU A 1 189 ? -14.008 4.559 28.890 1.00 92.81 189 LEU A CA 1
ATOM 1569 C C . LEU A 1 189 ? -14.222 4.967 27.429 1.00 92.81 189 LEU A C 1
ATOM 1571 O O . LEU A 1 189 ? -13.647 4.347 26.531 1.00 92.81 189 LEU A O 1
ATOM 1575 N N . LYS A 1 190 ? -14.987 6.040 27.206 1.00 94.25 190 LYS A N 1
ATOM 1576 C CA . LYS A 1 190 ? -15.234 6.623 25.884 1.00 94.25 190 LYS A CA 1
ATOM 1577 C C . LYS A 1 190 ? -13.930 6.942 25.163 1.00 94.25 190 LYS A C 1
ATOM 1579 O O . LYS A 1 190 ? -13.723 6.482 24.041 1.00 94.25 190 LYS A O 1
ATOM 1584 N N . GLU A 1 191 ? -13.029 7.660 25.830 1.00 93.81 191 GLU A N 1
ATOM 1585 C CA . GLU A 1 191 ? -11.713 8.012 25.297 1.00 93.81 191 GLU A CA 1
ATOM 1586 C C . GLU A 1 191 ? -10.898 6.759 24.942 1.00 93.81 191 GLU A C 1
ATOM 1588 O O . GLU A 1 191 ? -10.354 6.645 23.845 1.00 93.81 191 GLU A O 1
ATOM 1593 N N . LYS A 1 192 ? -10.864 5.763 25.834 1.00 92.12 192 LYS A N 1
ATOM 1594 C CA . LYS A 1 192 ? -10.110 4.520 25.627 1.00 92.12 192 LYS A CA 1
ATOM 1595 C C . LYS A 1 192 ? -10.610 3.723 24.421 1.00 92.12 192 LYS A C 1
ATOM 1597 O O . LYS A 1 192 ? -9.791 3.229 23.643 1.00 92.12 192 LYS A O 1
ATOM 1602 N N . ILE A 1 193 ? -11.928 3.576 24.265 1.00 93.19 193 ILE A N 1
ATOM 1603 C CA . ILE A 1 193 ? -12.516 2.856 23.126 1.00 93.19 193 ILE A CA 1
ATOM 1604 C C . ILE A 1 193 ? -12.282 3.645 21.833 1.00 93.19 193 ILE A C 1
ATOM 1606 O O . ILE A 1 193 ? -11.857 3.059 20.836 1.00 93.19 193 ILE A O 1
ATOM 1610 N N . TYR A 1 194 ? -12.490 4.964 21.860 1.00 92.44 194 TYR A N 1
ATOM 1611 C CA . TYR A 1 194 ? -12.291 5.827 20.697 1.00 92.44 194 TYR A CA 1
ATOM 1612 C C . TYR A 1 194 ? -10.836 5.825 20.216 1.00 92.44 194 TYR A C 1
ATOM 1614 O O . TYR A 1 194 ? -10.585 5.605 19.032 1.00 92.44 194 TYR A O 1
ATOM 1622 N N . ASN A 1 195 ? -9.870 5.977 21.126 1.00 92.44 195 ASN A N 1
ATOM 1623 C CA . ASN A 1 195 ? -8.445 5.942 20.792 1.00 92.44 195 ASN A CA 1
ATOM 1624 C C . ASN A 1 195 ? -8.047 4.589 20.196 1.00 92.44 195 ASN A C 1
ATOM 1626 O O . ASN A 1 195 ? -7.320 4.537 19.206 1.00 92.44 195 ASN A O 1
ATOM 1630 N N . ARG A 1 196 ? -8.563 3.476 20.742 1.00 91.38 196 ARG A N 1
ATOM 1631 C CA . ARG A 1 196 ? -8.289 2.151 20.170 1.00 91.38 196 ARG A CA 1
ATOM 1632 C C . ARG A 1 196 ? -8.873 2.007 18.767 1.00 91.38 196 ARG A C 1
ATOM 1634 O O . ARG A 1 196 ? -8.175 1.497 17.896 1.00 91.38 196 ARG A O 1
ATOM 1641 N N . TRP A 1 197 ? -10.107 2.454 18.542 1.00 90.88 197 TRP A N 1
ATOM 1642 C CA . TRP A 1 197 ? -10.710 2.457 17.208 1.00 90.88 197 TRP A CA 1
ATOM 1643 C C . TRP A 1 197 ? -9.906 3.320 16.227 1.00 90.88 197 TRP A C 1
ATOM 1645 O O . TRP A 1 197 ? -9.583 2.855 15.138 1.00 90.88 197 TRP A O 1
ATOM 1655 N N . SER A 1 198 ? -9.522 4.534 16.627 1.00 89.50 198 SER A N 1
ATOM 1656 C CA . SER A 1 198 ? -8.715 5.436 15.799 1.00 89.50 198 SER A CA 1
ATOM 1657 C C . SER A 1 198 ? -7.376 4.804 15.408 1.00 89.50 198 SER A C 1
ATOM 1659 O O . SER A 1 198 ? -6.968 4.897 14.252 1.00 89.50 198 SER A O 1
ATOM 1661 N N . ASN A 1 199 ? -6.720 4.107 16.340 1.00 90.44 199 ASN A N 1
ATOM 1662 C CA . ASN A 1 199 ? -5.477 3.391 16.056 1.00 90.44 199 ASN A CA 1
ATOM 1663 C C . ASN A 1 199 ? -5.694 2.224 15.085 1.00 90.44 199 ASN A C 1
ATOM 1665 O O . ASN A 1 199 ? -4.919 2.085 14.149 1.00 90.44 199 ASN A O 1
ATOM 1669 N N . LEU A 1 200 ? -6.766 1.436 15.242 1.00 88.50 200 LEU A N 1
ATOM 1670 C CA . LEU A 1 200 ? -7.100 0.361 14.295 1.00 88.50 200 LEU A CA 1
ATOM 1671 C C . LEU A 1 200 ? -7.338 0.900 12.877 1.00 88.50 200 LEU A C 1
ATOM 1673 O O . LEU A 1 200 ? -6.913 0.288 11.903 1.00 88.50 200 LEU A O 1
ATOM 1677 N N . GLN A 1 201 ? -7.981 2.064 12.750 1.00 86.56 201 GLN A N 1
ATOM 1678 C CA . GLN A 1 201 ? -8.160 2.722 11.453 1.00 86.56 201 GLN A CA 1
ATOM 1679 C C . GLN A 1 201 ? -6.818 3.141 10.839 1.00 86.56 201 GLN A C 1
ATOM 1681 O O . GLN A 1 201 ? -6.579 2.875 9.664 1.00 86.56 201 GLN A O 1
ATOM 1686 N N . ALA A 1 202 ? -5.927 3.739 11.633 1.00 87.06 202 ALA A N 1
ATOM 1687 C CA . ALA A 1 202 ? -4.598 4.135 11.169 1.00 87.06 202 ALA A CA 1
ATOM 1688 C C . ALA A 1 202 ? -3.722 2.925 10.789 1.00 87.06 202 ALA A C 1
ATOM 1690 O O . ALA A 1 202 ? -3.029 2.957 9.775 1.00 87.06 202 ALA A O 1
ATOM 1691 N N . GLU A 1 203 ? -3.772 1.841 11.569 1.00 88.88 203 GLU A N 1
ATOM 1692 C CA . GLU A 1 203 ? -3.091 0.576 11.263 1.00 88.88 203 GLU A CA 1
ATOM 1693 C C . GLU A 1 203 ? -3.590 -0.001 9.928 1.00 88.88 203 GLU A C 1
ATOM 1695 O O . GLU A 1 203 ? -2.784 -0.375 9.076 1.00 88.88 203 GLU A O 1
ATOM 1700 N N . ASN A 1 204 ? -4.906 -0.008 9.702 1.00 86.44 204 ASN A N 1
ATOM 1701 C CA . ASN A 1 204 ? -5.505 -0.489 8.457 1.00 86.44 204 ASN A CA 1
ATOM 1702 C C . ASN A 1 204 ? -5.124 0.369 7.247 1.00 86.44 204 ASN A C 1
ATOM 1704 O O . ASN A 1 204 ? -4.743 -0.177 6.211 1.00 86.44 204 ASN A O 1
ATOM 1708 N N . GLU A 1 205 ? -5.174 1.695 7.378 1.00 86.69 205 GLU A N 1
ATOM 1709 C CA . GLU A 1 205 ? -4.749 2.621 6.325 1.00 86.69 205 GLU A CA 1
ATOM 1710 C C . GLU A 1 205 ? -3.270 2.418 5.973 1.00 86.69 205 GLU A C 1
ATOM 1712 O O . GLU A 1 205 ? -2.918 2.306 4.797 1.00 86.69 205 GLU A O 1
ATOM 1717 N N . ASN A 1 206 ? -2.408 2.291 6.984 1.00 88.56 206 ASN A N 1
ATOM 1718 C CA . ASN A 1 206 ? -0.985 2.032 6.788 1.00 88.56 206 ASN A CA 1
ATOM 1719 C C . ASN A 1 206 ? -0.729 0.675 6.125 1.00 88.56 206 ASN A C 1
ATOM 1721 O O . ASN A 1 206 ? 0.126 0.585 5.245 1.00 88.56 206 ASN A O 1
ATOM 1725 N N . ASN A 1 207 ? -1.476 -0.365 6.499 1.00 89.75 207 ASN A N 1
ATOM 1726 C CA . ASN A 1 207 ? -1.366 -1.687 5.883 1.00 89.75 207 ASN A CA 1
ATOM 1727 C C . ASN A 1 207 ? -1.754 -1.653 4.399 1.00 89.75 207 ASN A C 1
ATOM 1729 O O . ASN A 1 207 ? -1.028 -2.201 3.569 1.00 89.75 207 ASN A O 1
ATOM 1733 N N . ILE A 1 208 ? -2.858 -0.980 4.056 1.00 89.00 208 ILE A N 1
ATOM 1734 C CA . ILE A 1 208 ? -3.282 -0.794 2.663 1.00 89.00 208 ILE A CA 1
ATOM 1735 C C . ILE A 1 208 ? -2.220 0.001 1.900 1.00 89.00 208 ILE A C 1
ATOM 1737 O O . ILE A 1 208 ? -1.746 -0.452 0.861 1.00 89.00 208 ILE A O 1
ATOM 1741 N N . ARG A 1 209 ? -1.789 1.152 2.433 1.00 87.56 209 ARG A N 1
ATOM 1742 C CA . ARG A 1 209 ? -0.762 2.001 1.813 1.00 87.56 209 ARG A CA 1
ATOM 1743 C C . ARG A 1 209 ? 0.526 1.223 1.551 1.00 87.56 209 ARG A C 1
ATOM 1745 O O . ARG A 1 209 ? 1.052 1.285 0.443 1.00 87.56 209 ARG A O 1
ATOM 1752 N N . LYS A 1 210 ? 1.022 0.487 2.548 1.00 90.38 210 LYS A N 1
ATOM 1753 C CA . LYS A 1 210 ? 2.236 -0.325 2.429 1.00 90.38 210 LYS A CA 1
ATOM 1754 C C . LYS A 1 210 ? 2.093 -1.368 1.323 1.00 90.38 210 LYS A C 1
ATOM 1756 O O . LYS A 1 210 ? 2.950 -1.427 0.448 1.00 90.38 210 LYS A O 1
ATOM 1761 N N . TRP A 1 211 ? 0.992 -2.119 1.323 1.00 91.00 211 TRP A N 1
ATOM 1762 C CA . TRP A 1 211 ? 0.737 -3.141 0.310 1.00 91.00 211 TRP A CA 1
ATOM 1763 C C . TRP A 1 211 ? 0.686 -2.550 -1.106 1.00 91.00 211 TRP A C 1
ATOM 1765 O O . TRP A 1 211 ? 1.321 -3.078 -2.014 1.00 91.00 211 TRP A O 1
ATOM 1775 N N . VAL A 1 212 ? -0.004 -1.421 -1.303 1.00 89.12 212 VAL A N 1
ATOM 1776 C CA . VAL A 1 212 ? -0.079 -0.771 -2.623 1.00 89.12 212 VAL A CA 1
ATOM 1777 C C . VAL A 1 212 ? 1.295 -0.291 -3.092 1.00 89.12 212 VAL A C 1
ATOM 1779 O O . VAL A 1 212 ? 1.653 -0.519 -4.246 1.00 89.12 212 VAL A O 1
ATOM 1782 N N . ILE A 1 213 ? 2.081 0.336 -2.209 1.00 88.75 213 ILE A N 1
ATOM 1783 C CA . ILE A 1 213 ? 3.440 0.795 -2.531 1.00 88.75 213 ILE A CA 1
ATOM 1784 C C . ILE A 1 213 ? 4.335 -0.388 -2.917 1.00 88.75 213 ILE A C 1
ATOM 1786 O O . ILE A 1 213 ? 5.082 -0.293 -3.890 1.00 88.75 213 ILE A O 1
ATOM 1790 N N . GLU A 1 214 ? 4.257 -1.501 -2.188 1.00 91.06 214 GLU A N 1
ATOM 1791 C CA . GLU A 1 214 ? 5.004 -2.723 -2.503 1.00 91.06 214 GLU A CA 1
ATOM 1792 C C . GLU A 1 214 ? 4.628 -3.261 -3.888 1.00 91.06 214 GLU A C 1
ATOM 1794 O O . GLU A 1 214 ? 5.511 -3.445 -4.725 1.00 91.06 214 GLU A O 1
ATOM 1799 N N . GLN A 1 215 ? 3.332 -3.418 -4.180 1.00 90.00 215 GLN A N 1
ATOM 1800 C CA . GLN A 1 215 ? 2.867 -3.903 -5.486 1.00 90.00 215 GLN A CA 1
ATOM 1801 C C . GLN A 1 215 ? 3.271 -2.979 -6.640 1.00 90.00 215 GLN A C 1
ATOM 1803 O O . GLN A 1 215 ? 3.709 -3.444 -7.694 1.00 90.00 215 GLN A O 1
ATOM 1808 N N . TRP A 1 216 ? 3.161 -1.666 -6.440 1.00 91.94 216 TRP A N 1
ATOM 1809 C CA . TRP A 1 216 ? 3.595 -0.676 -7.418 1.00 91.94 216 TRP A CA 1
ATOM 1810 C C . TRP A 1 216 ? 5.101 -0.759 -7.686 1.00 91.94 216 TRP A C 1
ATOM 1812 O O . TRP A 1 216 ? 5.526 -0.795 -8.842 1.00 91.94 216 TRP A O 1
ATOM 1822 N N . ASN A 1 217 ? 5.914 -0.828 -6.628 1.00 91.81 217 ASN A N 1
ATOM 1823 C CA . ASN A 1 217 ? 7.367 -0.906 -6.741 1.00 91.81 217 ASN A CA 1
ATOM 1824 C C . ASN A 1 217 ? 7.818 -2.196 -7.428 1.00 91.81 217 ASN A C 1
ATOM 1826 O O . ASN A 1 217 ? 8.670 -2.144 -8.313 1.00 91.81 217 ASN A O 1
ATOM 1830 N N . GLU A 1 218 ? 7.243 -3.340 -7.061 1.00 93.25 218 GLU A N 1
ATOM 1831 C CA . GLU A 1 218 ? 7.529 -4.620 -7.712 1.00 93.25 218 GLU A CA 1
ATOM 1832 C C . GLU A 1 218 ? 7.218 -4.557 -9.208 1.00 93.25 218 GLU A C 1
ATOM 1834 O O . GLU A 1 218 ? 8.068 -4.885 -10.041 1.00 93.25 218 GLU A O 1
ATOM 1839 N N . TRP A 1 219 ? 6.026 -4.073 -9.563 1.00 94.81 219 TRP A N 1
ATOM 1840 C CA . TRP A 1 219 ? 5.593 -4.006 -10.951 1.00 94.81 219 TRP A CA 1
ATOM 1841 C C . TRP A 1 219 ? 6.429 -3.017 -11.772 1.00 94.81 219 TRP A C 1
ATOM 1843 O O . TRP A 1 219 ? 6.948 -3.390 -12.826 1.00 94.81 219 TRP A O 1
ATOM 1853 N N . LYS A 1 220 ? 6.633 -1.780 -11.293 1.00 94.38 220 LYS A N 1
ATOM 1854 C CA . LYS A 1 220 ? 7.381 -0.754 -12.044 1.00 94.38 220 LYS A CA 1
ATOM 1855 C C . LYS A 1 220 ? 8.838 -1.174 -12.255 1.00 94.38 220 LYS A C 1
ATOM 1857 O O . LYS A 1 220 ? 9.375 -1.005 -13.351 1.00 94.38 220 LYS A O 1
ATOM 1862 N N . ASN A 1 221 ? 9.452 -1.789 -11.240 1.00 94.94 221 ASN A N 1
ATOM 1863 C CA . ASN A 1 221 ? 10.818 -2.296 -11.325 1.00 94.94 221 ASN A CA 1
ATOM 1864 C C . ASN A 1 221 ? 10.903 -3.454 -12.322 1.00 94.94 221 ASN A C 1
ATOM 1866 O O . ASN A 1 221 ? 11.796 -3.463 -13.165 1.00 94.94 221 ASN A O 1
ATOM 1870 N N . ALA A 1 222 ? 9.946 -4.387 -12.300 1.00 96.06 222 ALA A N 1
ATOM 1871 C CA . ALA A 1 222 ? 9.892 -5.469 -13.278 1.00 96.06 222 ALA A CA 1
ATOM 1872 C C . ALA A 1 222 ? 9.769 -4.939 -14.717 1.00 96.06 222 ALA A C 1
ATOM 1874 O O . ALA A 1 222 ? 10.457 -5.432 -15.612 1.00 96.06 222 ALA A O 1
ATOM 1875 N N . LYS A 1 223 ? 8.953 -3.901 -14.946 1.00 96.44 223 LYS A N 1
ATOM 1876 C CA . LYS A 1 223 ? 8.817 -3.280 -16.271 1.00 96.44 223 LYS A CA 1
ATOM 1877 C C . LYS A 1 223 ? 10.113 -2.620 -16.721 1.00 96.44 223 LYS A C 1
ATOM 1879 O O . LYS A 1 223 ? 10.608 -2.962 -17.793 1.00 96.44 223 LYS A O 1
ATOM 1884 N N . ILE A 1 224 ? 10.723 -1.738 -15.933 1.00 96.19 224 ILE A N 1
ATOM 1885 C CA . ILE A 1 224 ? 11.969 -1.098 -16.385 1.00 96.19 224 ILE A CA 1
ATOM 1886 C C . ILE A 1 224 ? 13.105 -2.112 -16.572 1.00 96.19 224 ILE A C 1
ATOM 1888 O O . ILE A 1 224 ? 13.847 -2.011 -17.545 1.00 96.19 224 ILE A O 1
ATOM 1892 N N . ILE A 1 225 ? 13.193 -3.141 -15.722 1.00 95.50 225 ILE A N 1
ATOM 1893 C CA . ILE A 1 225 ? 14.159 -4.233 -15.893 1.00 95.50 225 ILE A CA 1
ATOM 1894 C C . ILE A 1 225 ? 13.898 -4.977 -17.202 1.00 95.50 225 ILE A C 1
ATOM 1896 O O . ILE A 1 225 ? 14.842 -5.211 -17.948 1.00 95.50 225 ILE A O 1
ATOM 1900 N N . SER A 1 226 ? 12.642 -5.302 -17.527 1.00 94.88 226 SER A N 1
ATOM 1901 C CA . SER A 1 226 ? 12.320 -5.989 -18.783 1.00 94.88 226 SER A CA 1
ATOM 1902 C C . SER A 1 226 ? 12.762 -5.193 -20.014 1.00 94.88 226 SER A C 1
ATOM 1904 O O . SER A 1 226 ? 13.344 -5.769 -20.926 1.00 94.88 226 SER A O 1
ATOM 1906 N N . TRP A 1 227 ? 12.605 -3.863 -19.998 1.00 95.56 227 TRP A N 1
ATOM 1907 C CA . TRP A 1 227 ? 13.121 -2.987 -21.053 1.00 95.56 227 TRP A CA 1
ATOM 1908 C C . TRP A 1 227 ? 14.647 -3.009 -21.134 1.00 95.56 227 TRP A C 1
ATOM 1910 O O . TRP A 1 227 ? 15.209 -3.131 -22.220 1.00 95.56 227 TRP A O 1
ATOM 1920 N N . LEU A 1 228 ? 15.321 -2.890 -19.985 1.00 93.38 228 LEU A N 1
ATOM 1921 C CA . LEU A 1 228 ? 16.783 -2.903 -19.888 1.00 93.38 228 LEU A CA 1
ATOM 1922 C C . LEU A 1 228 ? 17.393 -4.241 -20.325 1.00 93.38 228 LEU A C 1
ATOM 1924 O O . LEU A 1 228 ? 18.522 -4.256 -20.813 1.00 93.38 228 LEU A O 1
ATOM 1928 N N . MET A 1 229 ? 16.643 -5.332 -20.175 1.00 92.00 229 MET A N 1
ATOM 1929 C CA . MET A 1 229 ? 17.061 -6.691 -20.511 1.00 92.00 229 MET A CA 1
ATOM 1930 C C . MET A 1 229 ? 16.725 -7.121 -21.944 1.00 92.00 229 MET A C 1
ATOM 1932 O O . MET A 1 229 ? 17.145 -8.206 -22.333 1.00 92.00 229 MET A O 1
ATOM 1936 N N . CYS A 1 230 ? 16.026 -6.301 -22.739 1.00 92.25 230 CYS A N 1
ATOM 1937 C CA . CYS A 1 230 ? 15.811 -6.578 -24.163 1.00 92.25 230 CYS A CA 1
ATOM 1938 C C . CYS A 1 230 ? 17.151 -6.809 -24.879 1.00 92.25 230 CYS A C 1
ATOM 1940 O O . CYS A 1 230 ? 18.061 -5.988 -24.743 1.00 92.25 230 CYS A O 1
ATOM 1942 N N . ASP A 1 231 ? 17.253 -7.870 -25.687 1.00 90.56 231 ASP A N 1
ATOM 1943 C CA . ASP A 1 231 ? 18.527 -8.367 -26.233 1.00 90.56 231 ASP A CA 1
ATOM 1944 C C . ASP A 1 231 ? 19.361 -7.276 -26.918 1.00 90.56 231 ASP A C 1
ATOM 1946 O O . ASP A 1 231 ? 20.530 -7.068 -26.583 1.00 90.56 231 ASP A O 1
ATOM 1950 N N . TRP A 1 232 ? 18.758 -6.507 -27.831 1.00 92.25 232 TRP A N 1
ATOM 1951 C CA . TRP A 1 232 ? 19.464 -5.435 -28.541 1.00 92.25 232 TRP A CA 1
ATOM 1952 C C . TRP A 1 232 ? 19.973 -4.339 -27.594 1.00 92.25 232 TRP A C 1
ATOM 1954 O O . TRP A 1 232 ? 21.076 -3.825 -27.774 1.00 92.25 232 TRP A O 1
ATOM 1964 N N . LYS A 1 233 ? 19.183 -3.992 -26.571 1.00 92.94 233 LYS A N 1
ATOM 1965 C CA . LYS A 1 233 ? 19.482 -2.908 -25.634 1.00 92.94 233 LYS A CA 1
ATOM 1966 C C . LYS A 1 233 ? 20.546 -3.330 -24.634 1.00 92.94 233 LYS A C 1
ATOM 1968 O O . LYS A 1 233 ? 21.448 -2.553 -24.336 1.00 92.94 233 LYS A O 1
ATOM 1973 N N . ARG A 1 234 ? 20.465 -4.567 -24.144 1.00 93.62 234 ARG A N 1
ATOM 1974 C CA . ARG A 1 234 ? 21.478 -5.167 -23.278 1.00 93.62 234 ARG A CA 1
ATOM 1975 C C . ARG A 1 234 ? 22.831 -5.210 -23.986 1.00 93.62 234 ARG A C 1
ATOM 1977 O O . ARG A 1 234 ? 23.807 -4.715 -23.430 1.00 93.62 234 ARG A O 1
ATOM 1984 N N . ASN A 1 235 ? 22.864 -5.723 -25.216 1.00 93.12 235 ASN A N 1
ATOM 1985 C CA . ASN A 1 235 ? 24.084 -5.804 -26.022 1.00 93.12 235 ASN A CA 1
ATOM 1986 C C . ASN A 1 235 ? 24.678 -4.415 -26.298 1.00 93.12 235 ASN A C 1
ATOM 1988 O O . ASN A 1 235 ? 25.886 -4.209 -26.198 1.00 93.12 235 ASN A O 1
ATOM 1992 N N . GLU A 1 236 ? 23.828 -3.438 -26.617 1.00 93.50 236 GLU A N 1
ATOM 1993 C CA . GLU A 1 236 ? 24.255 -2.057 -26.827 1.00 93.50 236 GLU A CA 1
ATOM 1994 C C . GLU A 1 236 ? 24.798 -1.411 -25.542 1.00 93.50 236 GLU A C 1
ATOM 1996 O O . GLU A 1 236 ? 25.849 -0.771 -25.571 1.00 93.50 236 GLU A O 1
ATOM 2001 N N . ASN A 1 237 ? 24.120 -1.597 -24.408 1.00 93.25 237 ASN A N 1
ATOM 2002 C CA . ASN A 1 237 ? 24.580 -1.089 -23.118 1.00 93.25 237 ASN A CA 1
ATOM 2003 C C . ASN A 1 237 ? 25.935 -1.694 -22.741 1.00 93.25 237 ASN A C 1
ATOM 2005 O O . ASN A 1 237 ? 26.829 -0.968 -22.316 1.00 93.25 237 ASN A O 1
ATOM 2009 N N . GLU A 1 238 ? 26.117 -3.000 -22.936 1.00 94.50 238 GLU A N 1
ATOM 2010 C CA . GLU A 1 238 ? 27.387 -3.674 -22.676 1.00 94.50 238 GLU A CA 1
ATOM 2011 C C . GLU A 1 238 ? 28.512 -3.135 -23.573 1.00 94.50 238 GLU A C 1
ATOM 2013 O O . GLU A 1 238 ? 29.577 -2.780 -23.058 1.00 94.50 238 GLU A O 1
ATOM 2018 N N . LYS A 1 239 ? 28.255 -2.960 -24.882 1.00 93.94 239 LYS A N 1
ATOM 2019 C CA . LYS A 1 239 ? 29.193 -2.318 -25.824 1.00 93.94 239 LYS A CA 1
ATOM 2020 C C . LYS A 1 239 ? 29.661 -0.964 -25.289 1.00 93.94 239 LYS A C 1
ATOM 2022 O O . LYS A 1 239 ? 30.864 -0.701 -25.254 1.00 93.94 239 LYS A O 1
ATOM 2027 N N . TRP A 1 240 ? 28.736 -0.100 -24.873 1.00 94.75 240 TRP A N 1
ATOM 2028 C CA . TRP A 1 240 ? 29.082 1.257 -24.442 1.00 94.75 240 TRP A CA 1
ATOM 2029 C C . TRP A 1 240 ? 29.704 1.328 -23.050 1.00 94.75 240 TRP A C 1
ATOM 2031 O O . TRP A 1 240 ? 30.566 2.177 -22.826 1.00 94.75 240 TRP A O 1
ATOM 2041 N N . VAL A 1 241 ? 29.353 0.417 -22.139 1.00 93.44 241 VAL A N 1
ATOM 2042 C CA . VAL A 1 241 ? 30.031 0.281 -20.840 1.00 93.44 241 VAL A CA 1
ATOM 2043 C C . VAL A 1 241 ? 31.490 -0.130 -21.041 1.00 93.44 241 VAL A C 1
ATOM 2045 O O . VAL A 1 241 ? 32.388 0.515 -20.495 1.00 93.44 241 VAL A O 1
ATOM 2048 N N . GLN A 1 242 ? 31.747 -1.145 -21.872 1.00 94.56 242 GLN A N 1
ATOM 2049 C CA . GLN A 1 242 ? 33.108 -1.582 -22.196 1.00 94.56 242 GLN A CA 1
ATOM 2050 C C . GLN A 1 242 ? 33.895 -0.483 -22.921 1.00 94.56 242 GLN A C 1
ATOM 2052 O O . GLN A 1 242 ? 35.052 -0.223 -22.590 1.00 94.56 242 GLN A O 1
ATOM 2057 N N . TRP A 1 243 ? 33.258 0.211 -23.869 1.00 94.44 243 TRP A N 1
ATOM 2058 C CA . TRP A 1 243 ? 33.853 1.350 -24.565 1.00 94.44 243 TRP A CA 1
ATOM 2059 C C . TRP A 1 243 ? 34.238 2.474 -23.591 1.00 94.44 243 TRP A C 1
ATOM 2061 O O . TRP A 1 243 ? 35.377 2.940 -23.614 1.00 94.44 243 TRP A O 1
ATOM 2071 N N . LYS A 1 244 ? 33.339 2.857 -22.672 1.00 93.19 244 LYS A N 1
ATOM 2072 C CA . LYS A 1 244 ? 33.598 3.889 -21.655 1.00 93.19 244 LYS A CA 1
ATOM 2073 C C . LYS A 1 244 ? 34.770 3.504 -20.754 1.00 93.19 244 LYS A C 1
ATOM 2075 O O . LYS A 1 244 ? 35.609 4.348 -20.457 1.00 93.19 244 LYS A O 1
ATOM 2080 N N . HIS A 1 245 ? 34.838 2.240 -20.335 1.00 92.94 245 HIS A N 1
ATOM 2081 C CA . HIS A 1 245 ? 35.937 1.742 -19.513 1.00 92.94 245 HIS A CA 1
ATOM 2082 C C . HIS A 1 245 ? 37.274 1.794 -20.266 1.00 92.94 245 HIS A C 1
ATOM 2084 O O . HIS A 1 245 ? 38.253 2.329 -19.751 1.00 92.94 245 HIS A O 1
ATOM 2090 N N . LYS A 1 246 ? 37.294 1.320 -21.518 1.00 94.00 246 LYS A N 1
ATOM 2091 C CA . LYS A 1 246 ? 38.489 1.298 -22.370 1.00 94.00 246 LYS A CA 1
ATOM 2092 C C . LYS A 1 246 ? 39.039 2.694 -22.670 1.00 94.00 246 LYS A C 1
ATOM 2094 O O . LYS A 1 246 ? 40.251 2.871 -22.717 1.00 94.00 246 LYS A O 1
ATOM 2099 N N . TYR A 1 247 ? 38.166 3.677 -22.881 1.00 92.81 247 TYR A N 1
ATOM 2100 C CA . TYR A 1 247 ? 38.557 5.026 -23.302 1.00 92.81 247 TYR A CA 1
ATOM 2101 C C . TYR A 1 247 ? 38.437 6.082 -22.194 1.00 92.81 247 TYR A C 1
ATOM 2103 O O . TYR A 1 247 ? 38.424 7.277 -22.491 1.00 92.81 247 TYR A O 1
ATOM 2111 N N . ARG A 1 248 ? 38.398 5.666 -20.918 1.00 88.25 248 ARG A N 1
ATOM 2112 C CA . ARG A 1 248 ? 38.198 6.554 -19.756 1.00 88.25 248 ARG A CA 1
ATOM 2113 C C . ARG A 1 248 ? 39.157 7.753 -19.735 1.00 88.25 248 ARG A C 1
ATOM 2115 O O . ARG A 1 248 ? 38.709 8.873 -19.524 1.00 88.25 248 ARG A O 1
ATOM 2122 N N . TYR A 1 249 ? 40.444 7.525 -20.008 1.00 90.50 249 TYR A N 1
ATOM 2123 C CA . TYR A 1 249 ? 41.499 8.551 -19.951 1.00 90.50 249 TYR A CA 1
ATOM 2124 C C . TYR A 1 249 ? 41.732 9.298 -21.276 1.00 90.50 249 TYR A C 1
ATOM 2126 O O . TYR A 1 249 ? 42.354 10.356 -21.295 1.00 90.50 249 TYR A O 1
ATOM 2134 N N . HIS A 1 250 ? 41.210 8.784 -22.395 1.00 89.75 250 HIS A N 1
ATOM 2135 C CA . HIS A 1 250 ? 41.422 9.350 -23.736 1.00 89.75 250 HIS A CA 1
ATOM 2136 C C . HIS A 1 250 ? 40.102 9.592 -24.473 1.00 89.75 250 HIS A C 1
ATOM 2138 O O . HIS A 1 250 ? 39.994 9.401 -25.684 1.00 89.75 250 HIS A O 1
ATOM 2144 N N . PHE A 1 251 ? 39.089 10.048 -23.736 1.00 85.19 251 PHE A N 1
ATOM 2145 C CA . PHE A 1 251 ? 37.724 10.210 -24.234 1.00 85.19 251 PHE A CA 1
ATOM 2146 C C . PHE A 1 251 ? 37.628 11.116 -25.474 1.00 85.19 251 PHE A C 1
ATOM 2148 O O . PHE A 1 251 ? 36.849 10.848 -26.387 1.00 85.19 251 PHE A O 1
ATOM 2155 N N . LYS A 1 252 ? 38.444 12.180 -25.534 1.00 85.12 252 LYS A N 1
ATOM 2156 C CA . LYS A 1 252 ? 38.448 13.153 -26.643 1.00 85.12 252 LYS A CA 1
ATOM 2157 C C . LYS A 1 252 ? 38.867 12.542 -27.986 1.00 85.12 252 LYS A C 1
ATOM 2159 O O . LY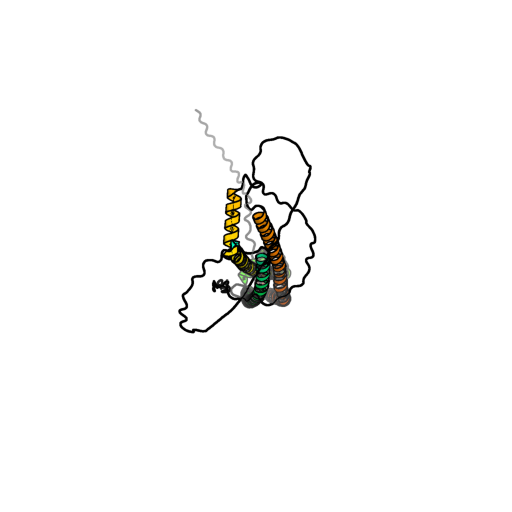S A 1 252 ? 38.408 13.015 -29.019 1.00 85.12 252 LYS A O 1
ATOM 2164 N N . HIS A 1 253 ? 39.696 11.498 -27.968 1.00 87.12 253 HIS A N 1
ATOM 2165 C CA . HIS A 1 253 ? 40.232 10.837 -29.166 1.00 87.12 253 HIS A CA 1
ATOM 2166 C C . HIS A 1 253 ? 39.648 9.435 -29.375 1.00 87.12 253 HIS A C 1
ATOM 2168 O O . HIS A 1 253 ? 40.138 8.667 -30.201 1.00 87.12 253 HIS A O 1
ATOM 2174 N N . ALA A 1 254 ? 38.617 9.081 -28.607 1.00 90.12 254 ALA A N 1
ATOM 2175 C CA . ALA A 1 254 ? 38.021 7.764 -28.663 1.00 90.12 254 ALA A CA 1
ATOM 2176 C C . ALA A 1 254 ? 37.241 7.571 -29.981 1.00 90.12 254 ALA A C 1
ATOM 2178 O O . ALA A 1 254 ? 36.454 8.442 -30.366 1.00 90.12 254 ALA A O 1
ATOM 2179 N N . PRO A 1 255 ? 37.415 6.431 -30.673 1.00 90.75 255 PRO A N 1
ATOM 2180 C CA . PRO A 1 255 ? 36.638 6.125 -31.870 1.00 90.75 255 PRO A CA 1
ATOM 2181 C C . PRO A 1 255 ? 35.155 5.988 -31.515 1.00 90.75 255 PRO A C 1
ATOM 2183 O O . PRO A 1 255 ? 34.825 5.541 -30.421 1.00 90.75 255 PRO A O 1
ATOM 2186 N N . ASN A 1 256 ? 34.252 6.320 -32.440 1.00 90.88 256 ASN A N 1
ATOM 2187 C CA . ASN A 1 256 ? 32.794 6.208 -32.259 1.00 90.88 256 ASN A CA 1
ATOM 2188 C C . ASN A 1 256 ? 32.228 7.058 -31.101 1.00 90.88 256 ASN A C 1
ATOM 2190 O O . ASN A 1 256 ? 31.169 6.745 -30.554 1.00 90.88 256 ASN A O 1
ATOM 2194 N N . ARG A 1 257 ? 32.910 8.152 -30.732 1.00 92.50 257 ARG A N 1
ATOM 2195 C CA . ARG A 1 257 ? 32.447 9.102 -29.706 1.00 92.50 257 ARG A CA 1
ATOM 2196 C C . ARG A 1 257 ? 31.050 9.654 -30.007 1.00 92.50 257 ARG A C 1
ATOM 2198 O O . ARG A 1 257 ? 30.246 9.771 -29.087 1.00 92.50 257 ARG A O 1
ATOM 2205 N N . ASP A 1 258 ? 30.748 9.955 -31.266 1.00 90.81 258 ASP A N 1
ATOM 2206 C CA . ASP A 1 258 ? 29.450 10.522 -31.657 1.00 90.81 258 ASP A CA 1
ATOM 2207 C C . ASP A 1 258 ? 28.304 9.514 -31.474 1.00 90.81 258 ASP A C 1
ATOM 2209 O O . ASP A 1 258 ? 27.238 9.864 -30.968 1.00 90.81 258 ASP A O 1
ATOM 2213 N N . GLU A 1 259 ? 28.540 8.236 -31.791 1.00 91.50 259 GLU A N 1
ATOM 2214 C CA . GLU A 1 259 ? 27.592 7.150 -31.514 1.00 91.50 259 GLU A CA 1
ATOM 2215 C C . GLU A 1 259 ? 27.375 6.960 -30.004 1.00 91.50 259 GLU A C 1
ATOM 2217 O O . GLU A 1 259 ? 26.235 6.809 -29.557 1.00 91.50 259 GLU A O 1
ATOM 2222 N N . TYR A 1 260 ? 28.448 7.017 -29.203 1.00 92.94 260 TYR A N 1
ATOM 2223 C CA . TYR A 1 260 ? 28.349 6.967 -27.742 1.00 92.94 260 TYR A CA 1
ATOM 2224 C C . TYR A 1 260 ? 27.521 8.139 -27.200 1.00 92.94 260 TYR A C 1
ATOM 2226 O O . TYR A 1 260 ? 26.638 7.944 -26.364 1.00 92.94 260 TYR A O 1
ATOM 2234 N N . GLN A 1 261 ? 27.755 9.359 -27.697 1.00 92.06 261 GLN A N 1
ATOM 2235 C CA . GLN A 1 261 ? 26.973 10.535 -27.315 1.00 92.06 261 GLN A CA 1
ATOM 2236 C C . GLN A 1 261 ? 25.501 10.396 -27.713 1.00 92.06 261 GLN A C 1
ATOM 2238 O O . GLN A 1 261 ? 24.624 10.766 -26.931 1.00 92.06 261 GLN A O 1
ATOM 2243 N N . ALA A 1 262 ? 25.204 9.843 -28.891 1.00 92.44 262 ALA A N 1
ATOM 2244 C CA . ALA A 1 262 ? 23.834 9.570 -29.318 1.00 92.44 262 ALA A CA 1
ATOM 2245 C C . ALA A 1 262 ? 23.139 8.559 -28.388 1.00 92.44 262 ALA A C 1
ATOM 2247 O O . ALA A 1 262 ? 22.020 8.815 -27.931 1.00 92.44 262 ALA A O 1
ATOM 2248 N N . TRP A 1 263 ? 23.824 7.466 -28.033 1.00 94.56 263 TRP A N 1
ATOM 2249 C CA . TRP A 1 263 ? 23.343 6.484 -27.057 1.00 94.56 263 TRP A CA 1
ATOM 2250 C C . TRP A 1 263 ? 23.109 7.106 -25.674 1.00 94.56 263 TRP A C 1
ATOM 2252 O O . TRP A 1 263 ? 22.058 6.878 -25.068 1.00 94.56 263 TRP A O 1
ATOM 2262 N N . GLN A 1 264 ? 24.040 7.929 -25.186 1.00 94.50 264 GLN A N 1
ATOM 2263 C CA . GLN A 1 264 ? 23.930 8.592 -23.886 1.00 94.50 264 GLN A CA 1
ATOM 2264 C C . GLN A 1 264 ? 22.749 9.568 -23.864 1.00 94.50 264 GLN A C 1
ATOM 2266 O O . GLN A 1 264 ? 21.931 9.527 -22.944 1.00 94.50 264 GLN A O 1
ATOM 2271 N N . LYS A 1 265 ? 22.607 10.401 -24.906 1.00 94.69 265 LYS A N 1
ATOM 2272 C CA . LYS A 1 265 ? 21.468 11.318 -25.067 1.00 94.69 265 LYS A CA 1
ATOM 2273 C C . LYS A 1 265 ? 20.146 10.556 -25.059 1.00 94.69 265 LYS A C 1
ATOM 2275 O O . LYS A 1 265 ? 19.248 10.913 -24.299 1.00 94.69 265 LYS A O 1
ATOM 2280 N N . ARG A 1 266 ? 20.028 9.478 -25.841 1.00 95.44 266 ARG A N 1
ATOM 2281 C CA . ARG A 1 266 ? 18.812 8.653 -25.864 1.00 95.44 266 ARG A CA 1
ATOM 2282 C C . ARG A 1 266 ? 18.529 8.024 -24.502 1.00 95.44 266 ARG A C 1
ATOM 2284 O O . ARG A 1 266 ? 17.409 8.136 -24.021 1.00 95.44 266 ARG A O 1
ATOM 2291 N N . THR A 1 267 ? 19.523 7.419 -23.859 1.00 94.88 267 THR A N 1
ATOM 2292 C CA . THR A 1 267 ? 19.360 6.787 -22.538 1.00 94.88 267 THR A CA 1
ATOM 2293 C C . THR A 1 267 ? 18.918 7.799 -21.479 1.00 94.88 267 THR A C 1
ATOM 2295 O O . THR A 1 267 ? 18.043 7.500 -20.668 1.00 94.88 267 THR A O 1
ATOM 2298 N N . ASN A 1 268 ? 19.446 9.025 -21.524 1.00 96.19 268 ASN A N 1
ATOM 2299 C CA . ASN A 1 268 ? 19.015 10.109 -20.643 1.00 96.19 268 ASN A CA 1
ATOM 2300 C C . ASN A 1 268 ? 17.562 10.526 -20.905 1.00 96.19 268 ASN A C 1
ATOM 2302 O O . ASN A 1 268 ? 16.807 10.713 -19.952 1.00 96.19 268 ASN A O 1
ATOM 2306 N N . ILE A 1 269 ? 17.152 10.639 -22.172 1.00 96.38 269 ILE A N 1
ATOM 2307 C CA . ILE A 1 269 ? 15.761 10.941 -22.543 1.00 96.38 269 ILE A CA 1
ATOM 2308 C C . ILE A 1 269 ? 14.824 9.836 -22.051 1.00 96.38 269 ILE A C 1
ATOM 2310 O O . ILE A 1 269 ? 13.827 10.132 -21.400 1.00 96.38 269 ILE A O 1
ATOM 2314 N N . GLU A 1 270 ? 15.156 8.569 -22.300 1.00 96.56 270 GLU A N 1
ATOM 2315 C CA . GLU A 1 270 ? 14.360 7.427 -21.841 1.00 96.56 270 GLU A CA 1
ATOM 2316 C C . GLU A 1 270 ? 14.238 7.410 -20.311 1.00 96.56 270 GLU A C 1
ATOM 2318 O O . GLU A 1 270 ? 13.138 7.253 -19.784 1.00 96.56 270 GLU A O 1
ATOM 2323 N N . LYS A 1 271 ? 15.341 7.651 -19.585 1.00 96.31 271 LYS A N 1
ATOM 2324 C CA . LYS A 1 271 ? 15.341 7.758 -18.119 1.00 96.31 271 LYS A CA 1
ATOM 2325 C C . LYS A 1 271 ? 14.428 8.888 -17.642 1.00 96.31 271 LYS A C 1
ATOM 2327 O O . LYS A 1 271 ? 13.622 8.666 -16.744 1.00 96.31 271 LYS A O 1
ATOM 2332 N N . LYS A 1 272 ? 14.516 10.080 -18.245 1.00 97.44 272 LYS A N 1
ATOM 2333 C CA . LYS A 1 272 ? 13.647 11.222 -17.908 1.00 97.44 272 LYS A CA 1
ATOM 2334 C C . LYS A 1 272 ? 12.175 10.901 -18.173 1.00 97.44 272 LYS A C 1
ATOM 2336 O O . LYS A 1 272 ? 11.338 11.148 -17.311 1.00 97.44 272 LYS A O 1
ATOM 2341 N N . GLN A 1 273 ? 11.864 10.317 -19.329 1.00 97.31 273 GLN A N 1
ATOM 2342 C CA . GLN A 1 273 ? 10.499 9.935 -19.697 1.00 97.31 273 GLN A CA 1
ATOM 2343 C C . GLN A 1 273 ? 9.932 8.876 -18.751 1.00 97.31 273 GLN A C 1
ATOM 2345 O O . GLN A 1 273 ? 8.806 9.027 -18.285 1.00 97.31 273 GLN A O 1
ATOM 2350 N N . TRP A 1 274 ? 10.722 7.855 -18.409 1.00 97.38 274 TRP A N 1
ATOM 2351 C CA . TRP A 1 274 ? 10.344 6.841 -17.429 1.00 97.38 274 TRP A CA 1
ATOM 2352 C C . TRP A 1 274 ? 10.085 7.450 -16.052 1.00 97.38 274 TRP A C 1
ATOM 2354 O O . TRP A 1 274 ? 9.018 7.238 -15.487 1.00 97.38 274 TRP A O 1
ATOM 2364 N N . SER A 1 275 ? 11.022 8.245 -15.527 1.00 96.56 275 SER A N 1
ATOM 2365 C CA . SER A 1 275 ? 10.872 8.883 -14.216 1.00 96.56 275 SER A CA 1
ATOM 2366 C C . SER A 1 275 ? 9.666 9.818 -14.166 1.00 96.56 275 SER A C 1
ATOM 2368 O O . SER A 1 275 ? 8.932 9.812 -13.182 1.00 96.56 275 SER A O 1
ATOM 2370 N N . ASN A 1 276 ? 9.430 10.600 -15.223 1.00 96.50 276 ASN A N 1
ATOM 2371 C CA . ASN A 1 276 ? 8.263 11.473 -15.289 1.00 96.50 276 ASN A CA 1
ATOM 2372 C C . ASN A 1 276 ? 6.961 10.664 -15.332 1.00 96.50 276 ASN A C 1
ATOM 2374 O O . ASN A 1 276 ? 6.030 10.968 -14.593 1.00 96.50 276 ASN A O 1
ATOM 2378 N N . TRP A 1 277 ? 6.914 9.610 -16.152 1.00 95.75 277 TRP A N 1
ATOM 2379 C CA . TRP A 1 277 ? 5.761 8.717 -16.223 1.00 95.75 277 TRP A CA 1
ATOM 2380 C C . TRP A 1 277 ? 5.480 8.061 -14.863 1.00 95.75 277 TRP A C 1
ATOM 2382 O O . TRP A 1 277 ? 4.357 8.141 -14.375 1.00 95.75 277 TRP A O 1
ATOM 2392 N N . VAL A 1 278 ? 6.506 7.506 -14.205 1.00 95.19 278 VAL A N 1
ATOM 2393 C CA . VAL A 1 278 ? 6.406 6.915 -12.858 1.00 95.19 278 VAL A CA 1
ATOM 2394 C C . VAL A 1 278 ? 5.859 7.924 -11.856 1.00 95.19 278 VAL A C 1
ATOM 2396 O O . VAL A 1 278 ? 4.904 7.602 -11.157 1.00 95.19 278 VAL A O 1
ATOM 2399 N N . ARG A 1 279 ? 6.404 9.146 -11.823 1.00 93.31 279 ARG A N 1
ATOM 2400 C CA . ARG A 1 279 ? 5.958 10.208 -10.911 1.00 93.31 279 ARG A CA 1
ATOM 2401 C C . ARG A 1 279 ? 4.475 10.532 -11.096 1.00 93.31 279 ARG A C 1
ATOM 2403 O O . ARG A 1 279 ? 3.729 10.525 -10.127 1.00 93.31 279 ARG A O 1
ATOM 2410 N N . ILE A 1 280 ? 4.034 10.733 -12.341 1.00 91.38 280 ILE A N 1
ATOM 2411 C CA . ILE A 1 280 ? 2.624 11.025 -12.652 1.00 91.38 280 ILE A CA 1
ATOM 2412 C C . ILE A 1 280 ? 1.706 9.907 -12.134 1.00 91.38 280 ILE A C 1
ATOM 2414 O O . ILE A 1 280 ? 0.631 10.180 -11.598 1.00 91.38 280 ILE A O 1
ATOM 2418 N N . LYS A 1 281 ? 2.115 8.638 -12.274 1.00 90.50 281 LYS A N 1
ATOM 2419 C CA . LYS A 1 281 ? 1.326 7.509 -11.762 1.00 90.50 281 LYS A CA 1
ATOM 2420 C C . LYS A 1 281 ? 1.377 7.410 -10.235 1.00 90.50 281 LYS A C 1
ATOM 2422 O O . LYS A 1 281 ? 0.354 7.124 -9.621 1.00 90.50 281 LYS A O 1
ATOM 2427 N N . GLU A 1 282 ? 2.525 7.665 -9.612 1.00 89.00 282 GLU A N 1
ATOM 2428 C CA . GLU A 1 282 ? 2.683 7.678 -8.150 1.00 89.00 282 GLU A CA 1
ATOM 2429 C C . GLU A 1 282 ? 1.798 8.726 -7.483 1.00 89.00 282 GLU A C 1
ATOM 2431 O O . GLU A 1 282 ? 1.111 8.408 -6.510 1.00 89.00 282 GLU A O 1
ATOM 2436 N N . ASP A 1 283 ? 1.747 9.931 -8.047 1.00 83.69 283 ASP A N 1
ATOM 2437 C CA . ASP A 1 283 ? 0.884 11.005 -7.559 1.00 83.69 283 ASP A CA 1
ATOM 2438 C C . ASP A 1 283 ? -0.592 10.585 -7.604 1.00 83.69 283 ASP A C 1
ATOM 2440 O O . ASP A 1 283 ? -1.335 10.782 -6.638 1.00 83.69 283 ASP A O 1
ATOM 2444 N N . HIS A 1 284 ? -1.003 9.905 -8.681 1.00 78.81 284 HIS A N 1
ATOM 2445 C CA . HIS A 1 284 ? -2.347 9.340 -8.801 1.00 78.81 284 HIS A CA 1
ATOM 2446 C C . HIS A 1 284 ? -2.641 8.303 -7.701 1.00 78.81 284 HIS A C 1
ATOM 2448 O O . HIS A 1 284 ? -3.696 8.355 -7.067 1.00 78.81 284 HIS A O 1
ATOM 2454 N N . TYR A 1 285 ? -1.705 7.390 -7.414 1.00 72.62 285 TYR A N 1
ATOM 2455 C CA . TYR A 1 285 ? -1.887 6.361 -6.382 1.00 72.62 285 TYR A CA 1
ATOM 2456 C C . TYR A 1 285 ? -1.927 6.924 -4.964 1.00 72.62 285 TYR A C 1
ATOM 2458 O O . TYR A 1 285 ? -2.813 6.564 -4.187 1.00 72.62 285 TYR A O 1
ATOM 2466 N N . ILE A 1 286 ? -0.980 7.795 -4.609 1.00 69.38 286 ILE A N 1
ATOM 2467 C CA . ILE A 1 286 ? -0.893 8.369 -3.261 1.00 69.38 286 ILE A CA 1
ATOM 2468 C C . ILE A 1 286 ? -2.180 9.131 -2.938 1.00 69.38 286 ILE A C 1
ATOM 2470 O O . ILE A 1 286 ? -2.721 9.000 -1.835 1.00 69.38 286 ILE A O 1
ATOM 2474 N N . TYR A 1 287 ? -2.700 9.873 -3.914 1.00 68.50 287 TYR A N 1
ATOM 2475 C CA . TYR A 1 287 ? -3.937 10.622 -3.768 1.00 68.50 287 TYR A CA 1
ATOM 2476 C C . TYR A 1 287 ? -5.171 9.707 -3.688 1.00 68.50 287 TYR A C 1
ATOM 2478 O O . TYR A 1 287 ? -6.003 9.861 -2.788 1.00 68.50 287 TYR A O 1
ATOM 2486 N N . ASN A 1 288 ? -5.264 8.694 -4.556 1.00 73.56 288 ASN A N 1
ATOM 2487 C CA . ASN A 1 288 ? -6.418 7.792 -4.593 1.00 73.56 288 ASN A CA 1
ATOM 2488 C C . ASN A 1 288 ? -6.558 6.932 -3.331 1.00 73.56 288 ASN A C 1
ATOM 2490 O O . ASN A 1 288 ? -7.676 6.763 -2.838 1.00 73.56 288 ASN A O 1
ATOM 2494 N N . ILE A 1 289 ? -5.452 6.426 -2.772 1.00 73.50 289 ILE A N 1
ATOM 2495 C CA . ILE A 1 289 ? -5.480 5.643 -1.523 1.00 73.50 289 ILE A CA 1
ATOM 2496 C C . ILE A 1 289 ? -6.043 6.498 -0.385 1.00 73.50 289 ILE A C 1
ATOM 2498 O O . ILE A 1 289 ? -6.930 6.054 0.344 1.00 73.50 289 ILE A O 1
ATOM 2502 N N . GLY A 1 290 ? -5.566 7.741 -0.260 1.00 71.31 290 GLY A N 1
ATOM 2503 C CA . GLY A 1 290 ? -6.040 8.667 0.766 1.00 71.31 290 GLY A CA 1
ATOM 2504 C C . GLY A 1 290 ? -7.536 8.955 0.639 1.00 71.31 290 GLY A C 1
ATOM 2505 O O . GLY A 1 290 ? -8.253 8.952 1.638 1.00 71.31 290 GLY A O 1
ATOM 2506 N N . ILE A 1 291 ? -8.041 9.154 -0.581 1.00 75.12 291 ILE A N 1
ATOM 2507 C CA . ILE A 1 291 ? -9.476 9.377 -0.810 1.00 75.12 291 ILE A CA 1
ATOM 2508 C C . ILE A 1 291 ? -10.306 8.155 -0.417 1.00 75.12 291 ILE A C 1
ATOM 2510 O O . ILE A 1 291 ? -11.331 8.313 0.249 1.00 75.12 291 ILE A O 1
ATOM 2514 N N . LEU A 1 292 ? -9.896 6.955 -0.835 1.00 72.75 292 LEU A N 1
ATOM 2515 C CA . LEU A 1 292 ? -10.637 5.721 -0.565 1.00 72.75 292 LEU A CA 1
ATOM 2516 C C . LEU A 1 292 ? -10.736 5.456 0.942 1.00 72.75 292 LEU A C 1
ATOM 2518 O O . LEU A 1 292 ? -11.844 5.347 1.468 1.00 72.75 292 LEU A O 1
ATOM 2522 N N . CYS A 1 293 ? -9.603 5.478 1.650 1.00 74.19 293 CYS A N 1
ATOM 2523 C CA . CYS A 1 293 ? -9.569 5.267 3.099 1.00 74.19 293 CYS A CA 1
ATOM 2524 C C . CYS A 1 293 ? -10.370 6.340 3.860 1.00 74.19 293 CYS A C 1
ATOM 2526 O O . CYS A 1 293 ? -11.102 6.030 4.803 1.00 74.19 293 CYS A O 1
ATOM 2528 N N . ASN A 1 294 ? -10.297 7.608 3.437 1.00 77.56 294 ASN A N 1
ATOM 2529 C CA . ASN A 1 294 ? -11.036 8.692 4.089 1.00 77.56 294 ASN A CA 1
ATOM 2530 C C . ASN A 1 294 ? -12.552 8.591 3.893 1.00 77.56 294 ASN A C 1
ATOM 2532 O O . ASN A 1 294 ? -13.308 8.887 4.823 1.00 77.56 294 ASN A O 1
ATOM 2536 N N . LYS A 1 295 ? -13.014 8.176 2.706 1.00 77.75 295 LYS A N 1
ATOM 2537 C CA . LYS A 1 295 ? -14.448 7.983 2.439 1.00 77.75 295 LYS A CA 1
ATOM 2538 C C . LYS A 1 295 ? -15.046 6.967 3.406 1.00 77.75 295 LYS A C 1
ATOM 2540 O O . LYS A 1 295 ? -16.063 7.246 4.034 1.00 77.75 295 LYS A O 1
ATOM 2545 N N . GLU A 1 296 ? -14.384 5.837 3.596 1.00 72.75 296 GLU A N 1
ATOM 2546 C CA . GLU A 1 296 ? -14.862 4.791 4.501 1.00 72.75 296 GLU A CA 1
ATOM 2547 C C . GLU A 1 296 ? -14.789 5.187 5.962 1.00 72.75 296 GLU A C 1
ATOM 2549 O O . GLU A 1 296 ? -15.767 5.024 6.694 1.00 72.75 296 GLU A O 1
ATOM 2554 N N . LYS A 1 297 ? -13.672 5.790 6.376 1.00 74.69 297 LYS A N 1
ATOM 2555 C CA . LYS A 1 297 ? -13.531 6.338 7.725 1.00 74.69 297 LYS A CA 1
ATOM 2556 C C . LYS A 1 297 ? -14.704 7.253 8.065 1.00 74.69 297 LYS A C 1
ATOM 2558 O O . LYS A 1 297 ? -15.263 7.146 9.154 1.00 74.69 297 LYS A O 1
ATOM 2563 N N . ASN A 1 298 ? -15.113 8.111 7.130 1.00 77.25 298 ASN A N 1
ATOM 2564 C CA . ASN A 1 298 ? -16.237 9.024 7.320 1.00 77.25 298 ASN A CA 1
ATOM 2565 C C . ASN A 1 298 ? -17.597 8.315 7.364 1.00 77.25 298 ASN A C 1
ATOM 2567 O O . ASN A 1 298 ? -18.423 8.681 8.200 1.00 77.25 298 ASN A O 1
ATOM 2571 N N . ILE A 1 299 ? -17.818 7.285 6.540 1.00 79.56 299 ILE A N 1
ATOM 2572 C CA . ILE A 1 299 ? -19.060 6.489 6.546 1.00 79.56 299 ILE A CA 1
ATOM 2573 C C . ILE A 1 299 ? -19.275 5.824 7.912 1.00 79.56 299 ILE A C 1
ATOM 2575 O O . ILE A 1 299 ? -20.367 5.889 8.476 1.00 79.56 299 ILE A O 1
ATOM 2579 N N . TYR A 1 300 ? -18.229 5.224 8.484 1.00 77.19 300 TYR A N 1
ATOM 2580 C CA . TYR A 1 300 ? -18.351 4.479 9.740 1.00 77.19 300 TYR A CA 1
ATOM 2581 C C . TYR A 1 300 ? -18.218 5.343 10.996 1.00 77.19 300 TYR A C 1
ATOM 2583 O O . TYR A 1 300 ? -18.638 4.910 12.072 1.00 77.19 300 TYR A O 1
ATOM 2591 N N . LYS A 1 301 ? -17.679 6.564 10.889 1.00 85.38 301 LYS A N 1
ATOM 2592 C CA . LYS A 1 301 ? -17.440 7.454 12.037 1.00 85.38 301 LYS A CA 1
ATOM 2593 C C . LYS A 1 301 ? -18.711 7.752 12.835 1.00 85.38 301 LYS A C 1
ATOM 2595 O O . LYS A 1 301 ? -18.679 7.740 14.060 1.00 85.38 301 LYS A O 1
ATOM 2600 N N . SER A 1 302 ? -19.833 8.015 12.174 1.00 86.06 302 SER A N 1
ATOM 2601 C CA . SER A 1 302 ? -21.091 8.310 12.874 1.00 86.06 302 SER A CA 1
ATOM 2602 C C . SER A 1 302 ? -21.630 7.074 13.604 1.00 86.06 302 SER A C 1
ATOM 2604 O O . SER A 1 302 ? -21.956 7.144 14.789 1.00 86.06 302 SER A O 1
ATOM 2606 N N . SER A 1 303 ? -21.649 5.926 12.920 1.00 88.38 303 SER A N 1
ATOM 2607 C CA . SER A 1 303 ? -22.104 4.644 13.468 1.00 88.38 303 SER A CA 1
ATOM 2608 C C . SER A 1 303 ? -21.261 4.202 14.665 1.00 88.38 303 SER A C 1
ATOM 2610 O O . SER A 1 303 ? -21.810 3.818 15.698 1.00 88.38 303 SER A O 1
ATOM 2612 N N . ILE A 1 304 ? -19.930 4.310 14.572 1.00 89.81 304 ILE A N 1
ATOM 2613 C CA . ILE A 1 304 ? -19.042 3.907 15.663 1.00 89.81 304 ILE A CA 1
ATOM 2614 C C . ILE A 1 304 ? -19.159 4.841 16.862 1.00 89.81 304 ILE A C 1
ATOM 2616 O O . ILE A 1 304 ? -19.220 4.362 17.986 1.00 89.81 304 ILE A O 1
ATOM 2620 N N . VAL A 1 305 ? -19.242 6.159 16.648 1.00 91.44 305 VAL A N 1
ATOM 2621 C CA . VAL A 1 305 ? -19.387 7.123 17.747 1.00 91.44 305 VAL A CA 1
ATOM 2622 C C . VAL A 1 305 ? -20.705 6.897 18.479 1.00 91.44 305 VAL A C 1
ATOM 2624 O O . VAL A 1 305 ? -20.718 6.898 19.709 1.00 91.44 305 VAL A O 1
ATOM 2627 N N . LYS A 1 306 ? -21.791 6.632 17.742 1.00 93.75 306 LYS A N 1
ATOM 2628 C CA . LYS A 1 306 ? -23.079 6.261 18.333 1.00 93.75 306 LYS A CA 1
ATOM 2629 C C . LYS A 1 306 ? -22.955 4.993 19.180 1.00 93.75 306 LYS A C 1
ATOM 2631 O O . LYS A 1 306 ? -23.298 5.018 20.354 1.00 93.75 306 LYS A O 1
ATOM 2636 N N . TRP A 1 307 ? -22.370 3.933 18.625 1.00 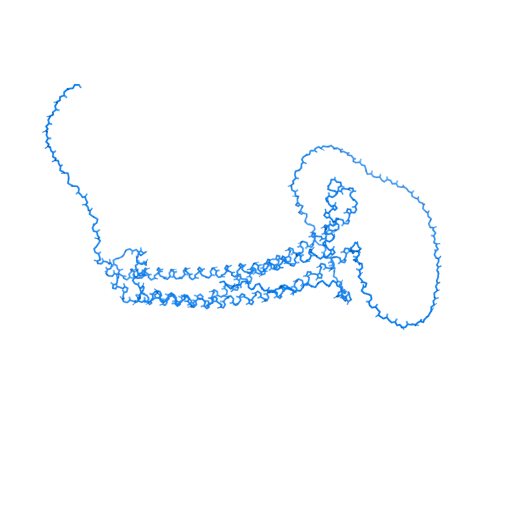95.06 307 TRP A N 1
ATOM 2637 C CA . TRP A 1 307 ? -22.154 2.675 19.343 1.00 95.06 307 TRP A CA 1
ATOM 2638 C C . TRP A 1 307 ? -21.269 2.832 20.596 1.00 95.06 307 TRP A C 1
ATOM 2640 O O . TRP A 1 307 ? -21.552 2.221 21.625 1.00 95.06 307 TRP A O 1
ATOM 2650 N N . ILE A 1 308 ? -20.225 3.671 20.548 1.00 94.19 308 ILE A N 1
ATOM 2651 C CA . ILE A 1 308 ? -19.386 3.976 21.719 1.00 94.19 308 ILE A CA 1
ATOM 2652 C C . ILE A 1 308 ? -20.228 4.636 22.811 1.00 94.19 308 ILE A C 1
ATOM 2654 O O . ILE A 1 308 ? -20.143 4.222 23.966 1.00 94.19 308 ILE A O 1
ATOM 2658 N N . ASN A 1 309 ? -21.032 5.643 22.456 1.00 94.56 309 ASN A N 1
ATOM 2659 C CA . ASN A 1 309 ? -21.911 6.308 23.417 1.00 94.56 309 ASN A CA 1
ATOM 2660 C C . ASN A 1 309 ? -22.908 5.309 24.025 1.00 94.56 309 ASN A C 1
ATOM 2662 O O . ASN A 1 309 ? -23.038 5.270 25.241 1.00 94.56 309 ASN A O 1
ATOM 2666 N N . ASP A 1 310 ? -23.505 4.424 23.220 1.00 94.50 310 ASP A N 1
ATOM 2667 C CA . ASP A 1 310 ? -24.446 3.408 23.709 1.00 94.50 310 ASP A CA 1
ATOM 2668 C C . ASP A 1 310 ? -23.803 2.446 24.731 1.00 94.50 310 ASP A C 1
ATOM 2670 O O . ASP A 1 310 ? -24.436 2.060 25.715 1.00 94.50 310 ASP A O 1
ATOM 2674 N N . ILE A 1 311 ? -22.541 2.042 24.523 1.00 93.81 311 ILE A N 1
ATOM 2675 C CA . ILE A 1 311 ? -21.804 1.213 25.493 1.00 93.81 311 ILE A CA 1
ATOM 2676 C C . ILE A 1 311 ? -21.508 1.988 26.772 1.00 93.81 311 ILE A C 1
ATOM 2678 O O . ILE A 1 311 ? -21.672 1.443 27.863 1.00 93.81 311 ILE A O 1
ATOM 2682 N N . VAL A 1 312 ? -21.058 3.235 26.647 1.00 93.75 312 VAL A N 1
ATOM 2683 C CA . VAL A 1 312 ? -20.717 4.081 27.797 1.00 93.75 312 VAL A CA 1
ATOM 2684 C C . VAL A 1 312 ? -21.961 4.361 28.636 1.00 93.75 312 VAL A C 1
ATOM 2686 O O . VAL A 1 312 ? -21.906 4.231 29.855 1.00 93.75 312 VAL A O 1
ATOM 2689 N N . ASP A 1 313 ? -23.097 4.633 28.001 1.00 94.25 313 ASP A N 1
ATOM 2690 C CA . ASP A 1 313 ? -24.370 4.851 28.684 1.00 94.25 313 ASP A CA 1
ATOM 2691 C C . ASP A 1 313 ? -24.825 3.599 29.438 1.00 94.25 313 ASP A C 1
ATOM 2693 O O . ASP A 1 313 ? -25.260 3.693 30.586 1.00 94.25 313 ASP A O 1
ATOM 2697 N N . LYS A 1 314 ? -24.701 2.412 28.829 1.00 92.94 314 LYS A N 1
ATOM 2698 C CA . LYS A 1 314 ? -25.003 1.136 29.504 1.00 92.94 314 LYS A CA 1
ATOM 2699 C C . LYS A 1 314 ? -24.057 0.862 30.672 1.00 92.94 314 LYS A C 1
ATOM 2701 O O . LYS A 1 314 ? -24.497 0.347 31.694 1.00 92.94 314 LYS A O 1
ATOM 2706 N N . PHE A 1 315 ? -22.781 1.211 30.527 1.00 91.69 315 PHE A N 1
ATOM 2707 C CA . PHE A 1 315 ? -21.775 1.077 31.578 1.00 91.69 315 PHE A CA 1
ATOM 2708 C C . PHE A 1 315 ? -22.081 1.996 32.770 1.00 91.69 315 PHE A C 1
ATOM 2710 O O . PHE A 1 315 ? -22.119 1.532 33.905 1.00 91.69 315 PHE A O 1
ATOM 2717 N N . VAL A 1 316 ? -22.354 3.279 32.512 1.00 91.25 316 VAL A N 1
ATOM 2718 C CA . VAL A 1 316 ? -22.651 4.298 33.535 1.00 91.25 316 VAL A CA 1
ATOM 2719 C C . VAL A 1 316 ? -23.964 4.009 34.264 1.00 91.25 316 VAL A C 1
ATOM 2721 O O . VAL A 1 316 ? -24.044 4.180 35.477 1.00 91.25 316 VAL A O 1
ATOM 2724 N N . LYS A 1 317 ? -24.986 3.523 33.550 1.00 92.06 317 LYS A N 1
ATOM 2725 C CA . LYS A 1 317 ? -26.294 3.176 34.132 1.00 92.06 317 LYS A CA 1
ATOM 2726 C C . LYS A 1 317 ? -26.302 1.836 34.871 1.00 92.06 317 LYS A C 1
ATOM 2728 O O . LYS A 1 317 ? -27.342 1.467 35.410 1.00 92.06 317 LYS A O 1
ATOM 2733 N N . ASN A 1 318 ? -25.196 1.088 34.885 1.00 89.31 318 ASN A N 1
ATOM 2734 C CA . ASN A 1 318 ? -25.143 -0.202 35.561 1.00 89.31 318 ASN A CA 1
ATOM 2735 C C . ASN A 1 318 ? -25.206 -0.009 37.091 1.00 89.31 318 ASN A C 1
ATOM 2737 O O . ASN A 1 318 ? -24.258 0.533 37.664 1.00 89.31 318 ASN A O 1
ATOM 2741 N N . PRO A 1 319 ? -26.251 -0.501 37.788 1.00 88.19 319 PRO A N 1
ATOM 2742 C CA . PRO A 1 319 ? -26.379 -0.329 39.238 1.00 88.19 319 PRO A CA 1
ATOM 2743 C C . PRO A 1 319 ? -25.197 -0.910 40.029 1.00 88.19 319 PRO A C 1
ATOM 2745 O O . PRO A 1 319 ? -24.816 -0.372 41.065 1.00 88.19 319 PRO A O 1
ATOM 2748 N N . GLN A 1 320 ? -24.569 -1.972 39.512 1.00 88.06 320 GLN A N 1
ATOM 2749 C CA . GLN A 1 320 ? -23.419 -2.629 40.143 1.00 88.06 320 GLN A CA 1
ATOM 2750 C C . GLN A 1 320 ? -22.178 -1.730 40.200 1.00 88.06 320 GLN A C 1
ATOM 2752 O O . GLN A 1 320 ? -21.323 -1.919 41.060 1.00 88.06 320 GLN A O 1
ATOM 2757 N N . LEU A 1 321 ? -22.057 -0.757 39.287 1.00 88.50 321 LEU A N 1
ATOM 2758 C CA . LEU A 1 321 ? -20.958 0.208 39.304 1.00 88.50 321 LEU A CA 1
ATOM 2759 C C . LEU A 1 321 ? -21.047 1.114 40.532 1.00 88.50 321 LEU A C 1
ATOM 2761 O O . LEU A 1 321 ? -20.046 1.323 41.211 1.00 88.50 321 LEU A O 1
ATOM 2765 N N . ARG A 1 322 ? -22.249 1.621 40.820 1.00 90.38 322 ARG A N 1
ATOM 2766 C CA . ARG A 1 322 ? -22.495 2.525 41.944 1.00 90.38 322 ARG A CA 1
ATOM 2767 C C . ARG A 1 322 ? -22.213 1.838 43.279 1.00 90.38 322 ARG A C 1
ATOM 2769 O O . ARG A 1 322 ? -21.397 2.343 44.042 1.00 90.38 322 ARG A O 1
ATOM 2776 N N . LEU A 1 323 ? -22.779 0.643 43.473 1.00 89.81 323 LEU A N 1
ATOM 2777 C CA . LEU A 1 323 ? -22.540 -0.190 44.660 1.00 89.81 323 LEU A CA 1
ATOM 2778 C C . LEU A 1 323 ? -21.044 -0.468 44.869 1.00 89.81 323 LEU A C 1
ATOM 2780 O O . LEU A 1 323 ? -20.518 -0.328 45.967 1.00 89.81 323 LEU A O 1
ATOM 2784 N N . TRP A 1 324 ? -20.322 -0.802 43.797 1.00 90.44 324 TRP A N 1
ATOM 2785 C CA . TRP A 1 324 ? -18.890 -1.079 43.887 1.00 90.44 324 TRP A CA 1
ATOM 2786 C C . TRP A 1 324 ? -18.043 0.152 44.258 1.00 90.44 324 TRP A C 1
ATOM 2788 O O . TRP A 1 324 ? -17.021 0.004 44.934 1.00 90.44 324 TRP A O 1
ATOM 2798 N N . ILE A 1 325 ? -18.426 1.355 43.804 1.00 88.69 325 ILE A N 1
ATOM 2799 C CA . ILE A 1 325 ? -17.742 2.612 44.157 1.00 88.69 325 ILE A CA 1
ATOM 2800 C C . ILE A 1 325 ? -17.978 2.951 45.631 1.00 88.69 325 ILE A C 1
ATOM 2802 O O . ILE A 1 325 ? -17.017 3.305 46.313 1.00 88.69 325 ILE A O 1
ATOM 2806 N N . GLU A 1 326 ? -19.211 2.796 46.122 1.00 89.31 326 GLU A N 1
ATOM 2807 C CA . GLU A 1 326 ? -19.563 2.960 47.542 1.00 89.31 326 GLU A CA 1
ATOM 2808 C C . GLU A 1 326 ? -18.676 2.051 48.414 1.00 89.31 326 GLU A C 1
ATOM 2810 O O . GLU A 1 326 ? -17.960 2.530 49.294 1.00 89.31 326 GLU A O 1
ATOM 2815 N N . GLU A 1 327 ? -18.553 0.769 48.047 1.00 87.75 327 GLU A N 1
ATOM 2816 C CA . GLU A 1 327 ? -17.639 -0.174 48.710 1.00 87.75 327 GLU A CA 1
ATOM 2817 C C . GLU A 1 327 ? -16.156 0.240 48.659 1.00 87.75 327 GLU A C 1
ATOM 2819 O O . GLU A 1 327 ? -15.367 -0.192 49.502 1.00 87.75 327 GLU A O 1
ATOM 2824 N N . GLN A 1 328 ? -15.716 1.012 47.656 1.00 85.38 328 GLN A N 1
ATOM 2825 C CA . GLN A 1 328 ? -14.334 1.509 47.607 1.00 85.38 328 GLN A CA 1
ATOM 2826 C C . GLN A 1 328 ? -14.123 2.741 48.487 1.00 85.38 328 GLN A C 1
ATOM 2828 O O . GLN A 1 328 ? -13.010 2.921 48.984 1.00 85.38 328 GLN A O 1
ATOM 2833 N N . GLN A 1 329 ? -15.142 3.585 48.659 1.00 81.56 329 GLN A N 1
ATOM 2834 C CA . GLN A 1 329 ? -15.073 4.767 49.520 1.00 81.56 329 GLN A CA 1
ATOM 2835 C C . GLN A 1 329 ? -15.133 4.390 51.007 1.00 81.56 329 GLN A C 1
ATOM 2837 O O . GLN A 1 329 ? -14.407 4.979 51.806 1.00 81.56 329 GLN A O 1
ATOM 2842 N N . ASP A 1 330 ? -15.904 3.356 51.357 1.00 75.94 330 ASP A N 1
ATOM 2843 C CA . ASP A 1 330 ? -16.055 2.871 52.737 1.00 75.94 330 ASP A CA 1
ATOM 2844 C C . ASP A 1 330 ? -14.867 2.037 53.242 1.00 75.94 330 ASP A C 1
ATOM 2846 O O . ASP A 1 330 ? -14.762 1.742 54.436 1.00 75.94 330 ASP A O 1
ATOM 2850 N N . LYS A 1 331 ? -13.933 1.652 52.362 1.00 70.50 331 LYS A N 1
ATOM 2851 C CA . LYS A 1 331 ? -12.722 0.937 52.781 1.00 70.50 331 LYS A CA 1
ATOM 2852 C C . LYS A 1 331 ? -11.839 1.868 53.616 1.00 70.50 331 LYS A C 1
ATOM 2854 O O . LYS A 1 331 ? -11.304 2.839 53.076 1.00 70.50 331 LYS A O 1
ATOM 2859 N N . PRO A 1 332 ? -11.598 1.563 54.906 1.00 48.41 332 PRO A N 1
ATOM 2860 C CA . PRO A 1 332 ? -10.726 2.380 55.729 1.00 48.41 332 PRO A CA 1
ATOM 2861 C C . PRO A 1 332 ? -9.326 2.365 55.117 1.00 48.41 332 PRO A C 1
ATOM 2863 O O . PRO A 1 332 ? -8.739 1.301 54.898 1.00 48.41 332 PRO A O 1
ATOM 2866 N N . PHE A 1 333 ? -8.784 3.553 54.835 1.00 46.28 333 PHE A N 1
ATOM 2867 C CA . PHE A 1 333 ? -7.375 3.704 54.489 1.00 46.28 333 PHE A CA 1
ATOM 2868 C C . PHE A 1 333 ? -6.548 2.924 55.521 1.00 46.28 333 PHE A C 1
ATOM 2870 O O . PHE A 1 333 ? -6.721 3.161 56.721 1.00 46.28 333 PHE A O 1
ATOM 2877 N N . PRO A 1 334 ? -5.652 2.001 55.119 1.00 46.34 334 PRO A N 1
ATOM 2878 C CA . PRO A 1 334 ? -4.743 1.396 56.072 1.00 46.34 334 PRO A CA 1
ATOM 2879 C C . PRO A 1 334 ? -3.902 2.534 56.641 1.00 46.34 334 PRO A C 1
ATOM 2881 O O . PRO A 1 334 ? -3.072 3.118 55.940 1.00 46.34 334 PRO A O 1
ATOM 2884 N N . ASN A 1 335 ? -4.182 2.890 57.897 1.00 37.81 335 ASN A N 1
ATOM 2885 C CA . ASN A 1 335 ? -3.451 3.894 58.648 1.00 37.81 335 ASN A CA 1
ATOM 2886 C C . ASN A 1 335 ? -1.961 3.639 58.436 1.00 37.81 335 ASN A C 1
ATOM 2888 O O . ASN A 1 335 ? -1.424 2.625 58.893 1.00 37.81 335 ASN A O 1
ATOM 2892 N N . LYS A 1 336 ? -1.285 4.562 57.739 1.00 42.31 336 LYS A N 1
ATOM 2893 C CA . LYS A 1 336 ? 0.169 4.681 57.818 1.00 42.31 336 LYS A CA 1
ATOM 2894 C C . LYS A 1 336 ? 0.472 4.741 59.307 1.00 42.31 336 LYS A C 1
ATOM 2896 O O . LYS A 1 336 ? 0.138 5.733 59.951 1.00 42.31 336 LYS A O 1
ATOM 2901 N N . LYS A 1 337 ? 1.031 3.658 59.857 1.00 43.19 337 LYS A N 1
ATOM 2902 C CA . LYS A 1 337 ? 1.518 3.615 61.232 1.00 43.19 337 LYS A CA 1
ATOM 2903 C C . LYS A 1 337 ? 2.466 4.792 61.390 1.00 43.19 337 LYS A C 1
ATOM 2905 O O . LYS A 1 337 ? 3.594 4.775 60.903 1.00 43.19 337 LYS A O 1
ATOM 2910 N N . LEU A 1 338 ? 1.958 5.832 62.036 1.00 41.66 338 LEU A N 1
ATOM 2911 C CA . LEU A 1 338 ? 2.726 6.940 62.550 1.00 41.66 338 LEU A CA 1
ATOM 2912 C C . LEU A 1 338 ? 3.616 6.327 63.637 1.00 41.66 338 LEU A C 1
ATOM 2914 O O . LEU A 1 338 ? 3.217 6.210 64.792 1.00 41.66 338 LEU A O 1
ATOM 2918 N N . LEU A 1 339 ? 4.810 5.871 63.263 1.00 42.34 339 LEU A N 1
ATOM 2919 C CA . LEU A 1 339 ? 5.890 5.599 64.207 1.00 42.34 339 LEU A CA 1
ATOM 2920 C C . LEU A 1 339 ? 6.370 6.959 64.737 1.00 42.34 339 LEU A C 1
ATOM 2922 O O . LEU A 1 339 ? 7.414 7.479 64.357 1.00 42.34 339 LEU A O 1
ATOM 2926 N N . LYS A 1 340 ? 5.544 7.580 65.588 1.00 43.53 340 LYS A N 1
ATOM 2927 C CA . LYS A 1 340 ? 5.985 8.626 66.505 1.00 43.53 340 LYS A CA 1
ATOM 2928 C C . LYS A 1 340 ? 6.781 7.932 67.603 1.00 43.53 340 LYS A C 1
ATOM 2930 O O . LYS A 1 340 ? 6.299 7.005 68.249 1.00 43.53 340 LYS A O 1
ATOM 2935 N N . GLY A 1 341 ? 8.030 8.361 67.733 1.00 43.56 341 GLY A N 1
ATOM 2936 C CA . GLY A 1 341 ? 9.012 7.766 68.619 1.00 43.56 341 GLY A CA 1
ATOM 2937 C C . GLY A 1 341 ? 8.596 7.753 70.084 1.00 43.56 341 GLY A C 1
ATOM 2938 O O . GLY A 1 341 ? 7.940 8.663 70.583 1.00 43.56 341 GLY A O 1
ATOM 2939 N N . SER A 1 342 ? 9.095 6.744 70.786 1.00 37.31 342 SER A N 1
ATOM 2940 C CA . SER A 1 342 ? 9.326 6.831 72.220 1.00 37.31 342 SER A CA 1
ATOM 2941 C C . SER A 1 342 ? 10.827 6.974 72.432 1.00 37.31 342 SER A C 1
ATOM 2943 O O . SER A 1 342 ? 11.580 6.007 72.363 1.00 37.31 342 SER A O 1
ATOM 2945 N N . LYS A 1 343 ? 11.266 8.218 72.660 1.00 46.34 343 LYS A N 1
ATOM 2946 C CA . LYS A 1 343 ? 12.522 8.496 73.360 1.00 46.34 343 LYS A CA 1
ATOM 2947 C C . LYS A 1 343 ? 12.397 7.874 74.750 1.00 46.34 343 LYS A C 1
ATOM 2949 O O . LYS A 1 343 ? 11.716 8.436 75.601 1.00 46.34 343 LYS A O 1
ATOM 2954 N N . VAL A 1 344 ? 13.082 6.763 74.991 1.00 40.16 344 VAL A N 1
ATOM 2955 C CA . VAL A 1 344 ? 13.389 6.315 76.351 1.00 40.16 344 VAL A CA 1
ATOM 2956 C C . VAL A 1 344 ? 14.831 6.715 76.633 1.00 40.16 344 VAL A C 1
ATOM 2958 O O . VAL A 1 344 ? 15.780 6.094 76.163 1.00 40.16 344 VAL A O 1
ATOM 2961 N N . LYS A 1 345 ? 14.985 7.814 77.382 1.00 41.72 345 LYS A N 1
ATOM 2962 C CA . LYS A 1 345 ? 16.201 8.094 78.149 1.00 41.72 345 LYS A CA 1
ATOM 2963 C C . LYS A 1 345 ? 16.332 6.982 79.188 1.00 41.72 345 LYS A C 1
ATOM 2965 O O . LYS A 1 345 ? 15.479 6.886 80.063 1.00 41.72 345 LYS A O 1
ATOM 2970 N N . CYS A 1 346 ? 17.409 6.209 79.137 1.00 33.16 346 CYS A N 1
ATOM 2971 C CA . CYS A 1 346 ? 17.873 5.456 80.294 1.00 33.16 346 CYS A CA 1
ATOM 2972 C C . CYS A 1 346 ? 19.298 5.909 80.600 1.00 33.16 346 CYS A C 1
ATOM 2974 O O . CYS A 1 346 ? 20.248 5.550 79.911 1.00 33.16 346 CYS A O 1
ATOM 2976 N N . SER A 1 347 ? 19.425 6.754 81.621 1.00 36.78 347 SER A N 1
ATOM 2977 C CA . SER A 1 347 ? 20.682 6.937 82.324 1.00 36.78 347 SER A CA 1
ATOM 2978 C C . SER A 1 347 ? 20.959 5.670 83.127 1.00 36.78 347 SER A C 1
ATOM 2980 O O . SER A 1 347 ? 20.095 5.196 83.860 1.00 36.78 347 SER A O 1
ATOM 2982 N N . LYS A 1 348 ? 22.172 5.137 83.015 1.00 38.75 348 LYS A N 1
ATOM 2983 C CA . LYS A 1 348 ? 22.875 4.486 84.122 1.00 38.75 348 LYS A CA 1
ATOM 2984 C C . LYS A 1 348 ? 24.370 4.555 83.834 1.00 38.75 348 LYS A C 1
ATOM 2986 O O . LYS A 1 348 ? 24.852 4.039 82.834 1.00 38.75 348 LYS A O 1
ATOM 2991 N N . LYS A 1 349 ? 25.057 5.281 84.715 1.00 37.94 349 LYS A N 1
ATOM 2992 C CA . LYS A 1 349 ? 26.506 5.276 84.891 1.00 37.94 349 LYS A CA 1
ATOM 2993 C C . LYS A 1 349 ? 26.944 3.885 85.352 1.00 37.94 349 LYS A C 1
ATOM 2995 O O . LYS A 1 349 ? 26.332 3.352 86.274 1.00 37.94 349 LYS A O 1
ATOM 3000 N N . SER A 1 350 ? 28.067 3.409 84.836 1.00 40.28 350 SER A N 1
ATOM 3001 C CA . SER A 1 350 ? 29.077 2.731 85.649 1.00 40.28 350 SER A CA 1
ATOM 3002 C C . SER A 1 350 ? 30.423 2.840 84.942 1.00 40.28 350 SER A C 1
ATOM 3004 O O . SER A 1 350 ? 30.596 2.332 83.837 1.00 40.28 350 SER A O 1
ATOM 3006 N N . ASN A 1 351 ? 31.330 3.558 85.600 1.00 37.72 351 ASN A N 1
ATOM 3007 C CA . ASN A 1 351 ? 32.758 3.603 85.327 1.00 37.72 351 ASN A CA 1
ATOM 3008 C C . ASN A 1 351 ? 33.345 2.193 85.365 1.00 37.72 351 ASN A C 1
ATOM 3010 O O . ASN A 1 351 ? 33.049 1.466 86.310 1.00 37.72 351 ASN A O 1
ATOM 3014 N N . ILE A 1 352 ? 34.242 1.886 84.428 1.00 42.53 352 ILE A N 1
ATOM 3015 C CA . ILE A 1 352 ? 35.431 1.070 84.689 1.00 42.53 352 ILE A CA 1
ATOM 3016 C C . ILE A 1 352 ? 36.578 1.723 83.908 1.00 42.53 352 ILE A C 1
ATOM 3018 O O . ILE A 1 352 ? 36.641 1.641 82.684 1.00 42.53 352 ILE A O 1
ATOM 3022 N N . GLU A 1 353 ? 37.435 2.434 84.640 1.00 41.25 353 GLU A N 1
ATOM 3023 C CA . GLU A 1 353 ? 38.842 2.626 84.288 1.00 41.25 353 GLU A CA 1
ATOM 3024 C C . GLU A 1 353 ? 39.547 1.266 84.363 1.00 41.25 353 GLU A C 1
ATOM 3026 O O . GLU A 1 353 ? 39.240 0.489 85.263 1.00 41.25 353 GLU A O 1
ATOM 3031 N N . ILE A 1 354 ? 40.503 1.010 83.468 1.00 41.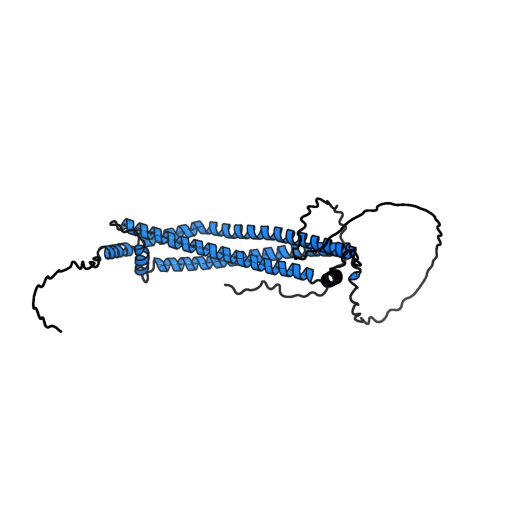84 354 ILE A N 1
ATOM 3032 C CA . ILE A 1 354 ? 41.852 0.523 83.800 1.00 41.84 354 ILE A CA 1
ATOM 3033 C C . ILE A 1 354 ? 42.758 0.802 82.590 1.00 41.84 354 ILE A C 1
ATOM 3035 O O . ILE A 1 354 ? 42.433 0.475 81.450 1.00 41.84 354 ILE A O 1
ATOM 3039 N N . ASN A 1 355 ? 43.878 1.452 82.903 1.00 38.56 355 ASN A N 1
ATOM 3040 C CA . ASN A 1 355 ? 45.013 1.809 82.057 1.00 38.56 355 ASN A CA 1
ATOM 3041 C C . ASN A 1 355 ? 45.770 0.592 81.503 1.00 38.56 355 ASN A C 1
ATOM 3043 O O . ASN A 1 355 ? 45.943 -0.391 82.225 1.00 38.56 355 ASN A O 1
ATOM 3047 N N . ALA A 1 356 ? 46.349 0.749 80.310 1.00 36.34 356 ALA A N 1
ATOM 3048 C CA . ALA A 1 356 ? 47.788 0.600 80.042 1.00 36.34 356 ALA A CA 1
ATOM 3049 C C . ALA A 1 356 ? 48.107 1.163 78.651 1.00 36.34 356 ALA A C 1
ATOM 3051 O O . ALA A 1 356 ? 47.410 0.759 77.692 1.00 36.34 356 ALA A O 1
#

Foldseek 3Di:
DPPPPPVCPPDDPPPDPDDDDPPDDDDPDDDDDDDDDDPDDDDDDDDDDDDDDDDDDDDDDDDDDDDDDDDDDDDDDDYDDDDDDDPPPDPPPPDPDPLVPDDLVNVVVVLVVLVVVVVVVVVVVVVVLVVVLVVLVVVLVVVVVVVLVVLLCCDPPPVNPLVLLVVLLVVDDDDPDLLSSLVSSLVVLLVVLVVVVVVSLVVSLVVSVVVVVVSLVVSLVVSVVVVCPPPSNVVVVVVLVVQCVVCVPPLVPRPCNVVSVSVVVVVVVSVVVSVVVSVVVVVVVVVVSVVVSVVVCVVCVVVVSVSSNVSSVSSSPPPVSSVVVVVVVPPPDPPPPPCPDDPDDDDDDDDDDDDD

InterPro domains:
  IPR022089 Tryptophan/threonine-rich plasmodium antigen, C-terminal [PF12319] (110-324)

Organism: Plasmodium yoelii yoelii (NCBI:txid73239)

Sequence (356 aa):
MPESKIILWKQKGEHSDDDMTDDEYSDEEEYNNEEDSENEYTDDEITEQDTREDKNLISKTSSSKSKKTVSTNNDKTSSDKNGSKSSVISLIKKKPTSYNNLTEYWKRRRWKKYLKKVDNEWQLLNLGIENVIKKMIERNNVELEKWKTQQANKWLDSNHLYAQYALLYKKTVPSIEIDNIIEQMGNKLKEKIYNRWSNLQAENENNIRKWVIEQWNEWKNAKIISWLMCDWKRNENEKWVQWKHKYRYHFKHAPNRDEYQAWQKRTNIEKKQWSNWVRIKEDHYIYNIGILCNKEKNIYKSSIVKWINDIVDKFVKNPQLRLWIEEQQDKPFPNKKLLKGSKVKCSKKSNIEINA

Secondary structure (DSSP, 8-state):
--------------------------------------------------------------------------------------------------GGG--HHHHHHHHHHHHHHHHHHHHHHHHHHHHHHHHHHHHHHHHHHHHHHHHHHHHH-GGGHHHHHHHHHTTSPP-S-HHHHHHHHHHHHHHHHHHHHHHHHHHHHHHHHHHHHHHHHHHHHHHHHHHHTSHHHHHHHHHHHHHHHHTTT-GGG-TTHHHHHHHHHHHHHHHHHHHHHHHHHHHHHHHHHHHHHHHHHHHHHHHHHHHHHHHHHHHHT-HHHHHHHHHHHSSPP-----------------------